Protein AF-A0A7W0VJJ0-F1 (afdb_monomer)

Structure (mmCIF, N/CA/C/O backbone):
data_AF-A0A7W0VJJ0-F1
#
_entry.id   AF-A0A7W0VJJ0-F1
#
loop_
_atom_site.group_PDB
_atom_site.id
_atom_site.type_symbol
_atom_site.label_atom_id
_atom_site.label_alt_id
_atom_site.label_comp_id
_atom_site.label_asym_id
_atom_site.label_entity_id
_atom_site.label_seq_id
_atom_site.pdbx_PDB_ins_code
_atom_site.Cartn_x
_atom_site.Cartn_y
_atom_site.Cartn_z
_atom_site.occupancy
_atom_site.B_iso_or_equiv
_atom_site.auth_seq_id
_atom_site.auth_comp_id
_atom_site.auth_asym_id
_atom_site.auth_atom_id
_atom_site.pdbx_PDB_model_num
ATOM 1 N N . MET A 1 1 ? -12.596 26.359 8.412 1.00 38.53 1 MET A N 1
ATOM 2 C CA . MET A 1 1 ? -12.268 25.811 7.077 1.00 38.53 1 MET A CA 1
ATOM 3 C C . MET A 1 1 ? -12.938 24.450 6.959 1.00 38.53 1 MET A C 1
ATOM 5 O O . MET A 1 1 ? -12.754 23.664 7.881 1.00 38.53 1 MET A O 1
ATOM 9 N N . PRO A 1 2 ? -13.778 24.188 5.945 1.00 45.12 2 PRO A N 1
ATOM 10 C CA . PRO A 1 2 ? -14.532 22.938 5.871 1.00 45.12 2 PRO A CA 1
ATOM 11 C C . PRO A 1 2 ? -13.612 21.746 5.566 1.00 45.12 2 PRO A C 1
ATOM 13 O O . PRO A 1 2 ? -12.739 21.832 4.704 1.00 45.12 2 PRO A O 1
ATOM 16 N N . SER A 1 3 ? -13.823 20.643 6.285 1.00 46.53 3 SER A N 1
ATOM 17 C CA . SER A 1 3 ? -13.141 19.359 6.092 1.00 46.53 3 SER A CA 1
ATOM 18 C C . SER A 1 3 ? -13.434 18.776 4.698 1.00 46.53 3 SER A C 1
ATOM 20 O O . SER A 1 3 ? -14.567 18.900 4.220 1.00 46.53 3 SER A O 1
ATOM 22 N N . PRO A 1 4 ? -12.466 18.126 4.023 1.00 48.66 4 PRO A N 1
ATOM 23 C CA . PRO A 1 4 ? -12.711 17.546 2.710 1.00 48.66 4 PRO A CA 1
ATOM 24 C C . PRO A 1 4 ? -13.680 16.357 2.785 1.00 48.66 4 PRO A C 1
ATOM 26 O O . PRO A 1 4 ? -13.659 15.561 3.720 1.00 48.66 4 PRO A O 1
ATOM 29 N N . LYS A 1 5 ? -14.534 16.238 1.764 1.00 44.81 5 LYS A N 1
ATOM 30 C CA . LYS A 1 5 ? -15.509 15.155 1.594 1.00 44.81 5 LYS A CA 1
ATOM 31 C C . LYS A 1 5 ? -14.776 13.847 1.257 1.00 44.81 5 LYS A C 1
ATOM 33 O O . LYS A 1 5 ? -14.233 13.714 0.163 1.00 44.81 5 LYS A O 1
ATOM 38 N N . ASN A 1 6 ? -14.812 12.878 2.173 1.00 49.41 6 ASN A N 1
ATOM 39 C CA . ASN A 1 6 ? -14.158 11.555 2.119 1.00 49.41 6 ASN A CA 1
ATOM 40 C C . ASN A 1 6 ? -14.644 10.591 1.000 1.00 49.41 6 ASN A C 1
ATOM 42 O O . ASN A 1 6 ? -14.529 9.379 1.137 1.00 49.41 6 ASN A O 1
ATOM 46 N N . GLY A 1 7 ? -15.195 11.085 -0.113 1.00 46.78 7 GLY A N 1
ATOM 47 C CA . GLY A 1 7 ? -15.917 10.262 -1.098 1.00 46.78 7 GLY A CA 1
ATOM 48 C C . GLY A 1 7 ? -15.244 10.049 -2.458 1.00 46.78 7 GLY A C 1
ATOM 49 O O . GLY A 1 7 ? -15.810 9.356 -3.293 1.00 46.78 7 GLY A O 1
ATOM 50 N N . GLN A 1 8 ? -14.073 10.637 -2.728 1.00 50.28 8 GLN A N 1
ATOM 51 C CA . GLN A 1 8 ? -13.425 10.561 -4.054 1.00 50.28 8 GLN A CA 1
ATOM 52 C C . GLN A 1 8 ? -12.058 9.863 -4.025 1.00 50.28 8 GLN A C 1
ATOM 54 O O . GLN A 1 8 ? -11.155 10.194 -4.795 1.00 50.28 8 GLN A O 1
ATOM 59 N N . VAL A 1 9 ? -11.872 8.883 -3.135 1.00 54.03 9 VAL A N 1
ATOM 60 C CA . VAL A 1 9 ? -10.632 8.096 -3.120 1.00 54.03 9 VAL A CA 1
ATOM 61 C C . VAL A 1 9 ? -10.710 7.041 -4.218 1.00 54.03 9 VAL A C 1
ATOM 63 O O . VAL A 1 9 ? -11.197 5.933 -4.022 1.00 54.03 9 VAL A O 1
ATOM 66 N N . ARG A 1 10 ? -10.217 7.393 -5.407 1.00 64.69 10 ARG A N 1
ATOM 67 C CA . ARG A 1 10 ? -10.042 6.447 -6.515 1.00 64.69 10 ARG A CA 1
ATOM 68 C C . ARG A 1 10 ? -9.191 5.263 -6.043 1.00 64.69 10 ARG A C 1
ATOM 70 O O . ARG A 1 10 ? -8.104 5.487 -5.511 1.00 64.69 10 ARG A O 1
ATOM 77 N N . ALA A 1 11 ? -9.665 4.031 -6.234 1.00 66.44 11 ALA A N 1
ATOM 78 C CA . ALA A 1 11 ? -8.996 2.826 -5.728 1.00 66.44 11 ALA A CA 1
ATOM 79 C C . ALA A 1 11 ? -7.577 2.655 -6.301 1.00 66.44 11 ALA A C 1
ATOM 81 O O . ALA A 1 11 ? -6.636 2.364 -5.566 1.00 66.44 11 ALA A O 1
ATOM 82 N N . VAL A 1 12 ? -7.411 2.927 -7.599 1.00 77.06 12 VAL A N 1
ATOM 83 C CA . VAL A 1 12 ? -6.126 2.837 -8.303 1.00 77.06 12 VAL A CA 1
ATOM 84 C C . VAL A 1 12 ? -5.548 4.245 -8.518 1.00 77.06 12 VAL A C 1
ATOM 86 O O . VAL A 1 12 ? -6.230 5.087 -9.112 1.00 77.06 12 VAL A O 1
ATOM 89 N N . PRO A 1 13 ? -4.325 4.535 -8.036 1.00 81.19 13 PRO A N 1
ATOM 90 C CA . PRO A 1 13 ? -3.616 5.775 -8.347 1.00 81.19 13 PRO A CA 1
ATOM 91 C C . PRO A 1 13 ? -3.317 5.887 -9.844 1.00 81.19 13 PRO A C 1
ATOM 93 O O . PRO A 1 13 ? -2.952 4.905 -10.483 1.00 81.19 13 PRO A O 1
ATOM 96 N N . ASP A 1 14 ? -3.422 7.097 -10.386 1.00 84.31 14 ASP A N 1
ATOM 97 C CA . ASP A 1 14 ? -2.949 7.418 -11.735 1.00 84.31 14 ASP A CA 1
ATOM 98 C C . ASP A 1 14 ? -1.545 8.041 -11.724 1.00 84.31 14 ASP A C 1
ATOM 100 O O . ASP A 1 14 ? -0.999 8.402 -10.677 1.00 84.31 14 ASP A O 1
ATOM 104 N N . ASP A 1 15 ? -0.967 8.215 -12.913 1.00 86.31 15 ASP A N 1
ATOM 105 C CA . ASP A 1 15 ? 0.367 8.789 -13.109 1.00 86.31 15 ASP A CA 1
ATOM 106 C C . ASP A 1 15 ? 0.541 10.160 -12.444 1.00 86.31 15 ASP A C 1
ATOM 108 O O . ASP A 1 15 ? 1.610 10.469 -11.909 1.00 86.31 15 ASP A O 1
ATOM 112 N N . ARG A 1 16 ? -0.501 11.002 -12.463 1.00 84.44 16 ARG A N 1
ATOM 113 C CA . ARG A 1 16 ? -0.465 12.333 -11.844 1.00 84.44 16 ARG A CA 1
ATOM 114 C C . ARG A 1 16 ? -0.359 12.211 -10.329 1.00 84.44 16 ARG A C 1
ATOM 116 O O . ARG A 1 16 ? 0.427 12.932 -9.719 1.00 84.44 16 ARG A O 1
ATOM 123 N N . THR A 1 17 ? -1.107 11.284 -9.745 1.00 86.56 17 THR A N 1
ATOM 124 C CA . THR A 1 17 ? -1.088 10.992 -8.312 1.00 86.56 17 THR A CA 1
ATOM 125 C C . THR A 1 17 ? 0.275 10.461 -7.875 1.00 86.56 17 THR A C 1
ATOM 127 O O . THR A 1 17 ? 0.836 10.946 -6.895 1.00 86.56 17 THR A O 1
ATOM 130 N N . ILE A 1 18 ? 0.857 9.535 -8.642 1.00 88.56 18 ILE A N 1
ATOM 131 C CA . ILE A 1 18 ? 2.190 8.983 -8.361 1.00 88.56 18 ILE A CA 1
ATOM 132 C C . ILE A 1 18 ? 3.250 10.091 -8.411 1.00 88.56 18 ILE A C 1
ATOM 134 O O . ILE A 1 18 ? 4.070 10.214 -7.501 1.00 88.56 18 ILE A O 1
ATOM 138 N N . ARG A 1 19 ? 3.217 10.953 -9.436 1.00 88.81 19 ARG A N 1
ATOM 139 C CA . ARG A 1 19 ? 4.128 12.107 -9.521 1.00 88.81 19 ARG A CA 1
ATOM 140 C C . ARG A 1 19 ? 3.950 13.053 -8.341 1.00 88.81 19 ARG A C 1
ATOM 142 O O . ARG A 1 19 ? 4.943 13.474 -7.758 1.00 88.81 19 ARG A O 1
ATOM 149 N N . TYR A 1 20 ? 2.706 13.356 -7.977 1.00 90.19 20 TYR A N 1
ATOM 150 C CA . TYR A 1 20 ? 2.402 14.219 -6.843 1.00 90.19 20 TYR A CA 1
ATOM 151 C C . TYR A 1 20 ? 2.970 13.658 -5.533 1.00 90.19 20 TYR A C 1
ATOM 153 O O . TYR A 1 20 ? 3.659 14.386 -4.824 1.00 90.19 20 TYR A O 1
ATOM 161 N N . TYR A 1 21 ? 2.803 12.362 -5.254 1.00 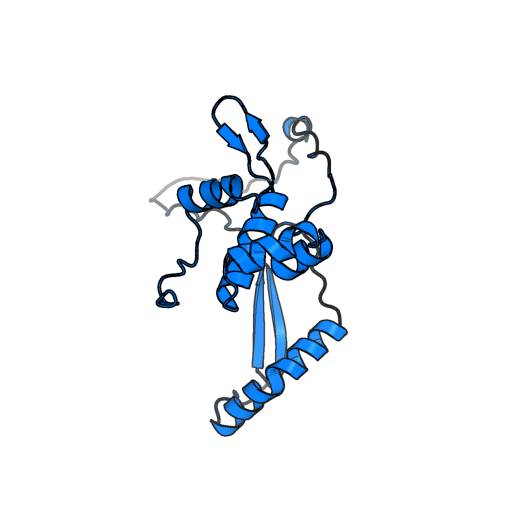92.69 21 TYR A N 1
ATOM 162 C CA . TYR A 1 21 ? 3.411 11.726 -4.079 1.00 92.69 21 TYR A CA 1
ATOM 163 C C . TYR A 1 21 ? 4.940 11.837 -4.066 1.00 92.69 21 TYR A C 1
ATOM 165 O O . TYR A 1 21 ? 5.522 12.109 -3.018 1.00 92.69 21 TYR A O 1
ATOM 173 N N . GLY A 1 22 ? 5.585 11.721 -5.231 1.00 90.94 22 GLY A N 1
ATOM 174 C CA . GLY A 1 22 ? 7.013 12.009 -5.370 1.00 90.94 22 GLY A CA 1
ATOM 175 C C . GLY A 1 22 ? 7.369 13.461 -5.033 1.00 90.94 22 GLY A C 1
ATOM 176 O O . GLY A 1 22 ? 8.360 13.701 -4.351 1.00 90.94 22 GLY A O 1
ATOM 177 N N . THR A 1 23 ? 6.553 14.436 -5.452 1.00 89.62 23 THR A N 1
ATOM 178 C CA . THR A 1 23 ? 6.809 15.862 -5.158 1.00 89.62 23 THR A CA 1
ATOM 179 C C . THR A 1 23 ? 6.675 16.219 -3.680 1.00 89.62 23 THR A C 1
ATOM 181 O O . THR A 1 23 ? 7.413 17.075 -3.206 1.00 89.62 23 THR A O 1
ATOM 184 N N . ILE A 1 24 ? 5.776 15.557 -2.945 1.00 89.25 24 ILE A N 1
ATOM 185 C CA . ILE A 1 24 ? 5.561 15.800 -1.507 1.00 89.25 24 ILE A CA 1
ATOM 186 C C . ILE A 1 24 ? 6.427 14.902 -0.607 1.00 89.25 24 ILE A C 1
ATOM 188 O O . ILE A 1 24 ? 6.266 14.911 0.609 1.00 89.25 24 ILE A O 1
ATOM 192 N N . GLY A 1 25 ? 7.346 14.124 -1.190 1.00 88.88 25 GLY A N 1
ATOM 193 C CA . GLY A 1 25 ? 8.295 13.288 -0.447 1.00 88.88 25 GLY A CA 1
ATOM 194 C C . GLY A 1 25 ? 7.714 11.988 0.119 1.00 88.88 25 GLY A C 1
ATOM 195 O O . GLY A 1 25 ? 8.352 11.352 0.951 1.00 88.88 25 GLY A O 1
ATOM 196 N N . LEU A 1 26 ? 6.529 11.570 -0.336 1.00 89.44 26 LEU A N 1
ATOM 197 C CA . LEU A 1 26 ? 5.908 10.298 0.054 1.00 89.44 26 LEU A CA 1
ATOM 198 C C . LEU A 1 26 ? 6.359 9.111 -0.807 1.00 89.44 26 LEU A C 1
ATOM 200 O O . LEU A 1 26 ? 6.045 7.966 -0.494 1.00 89.44 26 LEU A O 1
ATOM 204 N N . LEU A 1 27 ? 7.090 9.361 -1.892 1.00 90.88 27 LEU A N 1
ATOM 205 C CA . LEU A 1 27 ? 7.732 8.313 -2.678 1.00 90.88 27 LEU A CA 1
ATOM 206 C C . LEU A 1 27 ? 9.223 8.563 -2.776 1.00 90.88 27 LEU A C 1
ATOM 208 O O . LEU A 1 27 ? 9.676 9.698 -2.935 1.00 90.88 27 LEU A O 1
ATOM 212 N N . GLU A 1 28 ? 9.976 7.470 -2.745 1.00 86.75 28 GLU A N 1
ATOM 213 C CA . GLU A 1 28 ? 11.382 7.515 -3.106 1.00 86.75 28 GLU A CA 1
ATOM 214 C C . GLU A 1 28 ? 11.565 7.968 -4.555 1.00 86.75 28 GLU A C 1
ATOM 216 O O . GLU A 1 28 ? 10.694 7.818 -5.421 1.00 86.75 28 GLU A O 1
ATOM 221 N N . ARG A 1 29 ? 12.727 8.567 -4.816 1.00 85.62 29 ARG A N 1
ATOM 222 C CA . ARG A 1 29 ? 13.046 9.093 -6.135 1.00 85.62 29 ARG A CA 1
ATOM 223 C C . ARG A 1 29 ? 13.262 7.925 -7.108 1.00 85.62 29 ARG A C 1
ATOM 225 O O . ARG A 1 29 ? 14.165 7.117 -6.881 1.00 85.62 29 ARG A O 1
ATOM 232 N N . PRO A 1 30 ? 12.500 7.854 -8.215 1.00 87.12 30 PRO A N 1
ATOM 233 C CA . PRO A 1 30 ? 12.607 6.749 -9.154 1.00 87.12 30 PRO A CA 1
ATOM 234 C C . PRO A 1 30 ? 13.937 6.774 -9.904 1.00 87.12 30 PRO A C 1
ATOM 236 O O . PRO A 1 30 ? 14.578 7.818 -10.074 1.00 87.12 30 PRO A O 1
ATOM 239 N N . VAL A 1 31 ? 14.329 5.610 -10.419 1.00 85.50 31 VAL A N 1
ATOM 240 C CA . VAL A 1 31 ? 15.526 5.490 -11.252 1.00 85.50 31 VAL A CA 1
ATOM 241 C C . VAL A 1 31 ? 15.204 6.019 -12.643 1.00 85.50 31 VAL A C 1
ATOM 243 O O . VAL A 1 31 ? 14.309 5.515 -13.316 1.00 85.50 31 VAL A O 1
ATOM 246 N N . LEU A 1 32 ? 15.951 7.018 -13.104 1.00 85.50 32 LEU A N 1
ATOM 247 C CA . LEU A 1 32 ? 15.777 7.557 -14.450 1.00 85.50 32 LEU A CA 1
ATOM 248 C C . LEU A 1 32 ? 16.571 6.734 -15.475 1.00 85.50 32 LEU A C 1
ATOM 250 O O . LEU A 1 32 ? 17.756 6.436 -15.298 1.00 85.50 32 LEU A O 1
ATOM 254 N N . ARG A 1 33 ? 15.913 6.389 -16.582 1.00 83.50 33 ARG A N 1
ATOM 255 C CA . ARG A 1 33 ? 16.518 5.834 -17.797 1.00 83.50 33 ARG A CA 1
ATOM 256 C C . ARG A 1 33 ? 16.152 6.739 -18.967 1.00 83.50 33 ARG A C 1
ATOM 258 O O . ARG A 1 33 ? 15.071 6.635 -19.542 1.00 83.50 33 ARG A O 1
ATOM 265 N N . GLY A 1 34 ? 17.049 7.674 -19.276 1.00 90.69 34 GLY A N 1
ATOM 266 C CA . GLY A 1 34 ? 16.775 8.742 -20.234 1.00 90.69 34 GLY A CA 1
ATOM 267 C C . GLY A 1 34 ? 15.607 9.607 -19.758 1.00 90.69 34 GLY A C 1
ATOM 268 O O . GLY A 1 34 ? 15.680 10.216 -18.695 1.00 90.69 34 GLY A O 1
ATOM 269 N N . ARG A 1 35 ? 14.518 9.627 -20.535 1.00 85.31 35 ARG A N 1
ATOM 270 C CA . ARG A 1 35 ? 13.287 10.385 -20.231 1.00 85.31 35 ARG A CA 1
ATOM 271 C C . ARG A 1 35 ? 12.241 9.573 -19.457 1.00 85.31 35 ARG A C 1
ATOM 273 O O . ARG A 1 35 ? 11.179 10.105 -19.145 1.00 85.31 35 ARG A O 1
ATOM 280 N N . THR A 1 36 ? 12.529 8.308 -19.152 1.00 78.69 36 THR A N 1
ATOM 281 C CA . THR A 1 36 ? 11.585 7.385 -18.515 1.00 78.69 36 THR A CA 1
ATOM 282 C C . THR A 1 36 ? 11.964 7.148 -17.058 1.00 78.69 36 THR A C 1
ATOM 284 O O . THR A 1 36 ? 13.106 6.801 -16.753 1.00 78.69 36 THR A O 1
ATOM 287 N N . ALA A 1 37 ? 10.999 7.314 -16.153 1.00 83.56 37 ALA A N 1
ATOM 288 C CA . ALA A 1 37 ? 11.140 6.964 -14.744 1.00 83.56 37 ALA A CA 1
ATOM 289 C C . ALA A 1 37 ? 10.782 5.488 -14.526 1.00 83.56 37 ALA A C 1
ATOM 291 O O . ALA A 1 37 ? 9.711 5.043 -14.932 1.00 83.56 37 ALA A O 1
ATOM 292 N N . LEU A 1 38 ? 11.680 4.734 -13.891 1.00 84.94 38 LEU A N 1
ATOM 293 C CA . LEU A 1 38 ? 11.473 3.334 -13.542 1.00 84.94 38 LEU A CA 1
ATOM 294 C C . LEU A 1 38 ? 11.134 3.201 -12.059 1.00 84.94 38 LEU A C 1
ATOM 296 O O . LEU A 1 38 ? 11.922 3.577 -11.185 1.00 84.94 38 LEU A O 1
ATOM 300 N N . TYR A 1 39 ? 9.973 2.608 -11.804 1.00 86.00 39 TYR A N 1
ATOM 301 C CA . TYR A 1 39 ? 9.451 2.331 -10.475 1.00 86.00 39 TYR A CA 1
ATOM 302 C C . TYR A 1 39 ? 9.589 0.832 -10.182 1.00 86.00 39 TYR A C 1
ATOM 304 O O . TYR A 1 39 ? 9.038 -0.002 -10.893 1.00 86.00 39 TYR A O 1
ATOM 312 N N . GLY A 1 40 ? 10.382 0.491 -9.166 1.00 85.56 40 GLY A N 1
ATOM 313 C CA . GLY A 1 40 ? 10.533 -0.883 -8.664 1.00 85.56 40 GLY A CA 1
ATOM 314 C C . GLY A 1 40 ? 9.515 -1.275 -7.584 1.00 85.56 40 GLY A C 1
ATOM 315 O O . GLY A 1 40 ? 8.684 -0.462 -7.179 1.00 85.56 40 GLY A O 1
ATOM 316 N N . SER A 1 41 ? 9.649 -2.496 -7.055 1.00 86.19 41 SER A N 1
ATOM 317 C CA . SER A 1 41 ? 8.787 -3.072 -6.003 1.00 86.19 41 SER A CA 1
ATOM 318 C C . SER A 1 41 ? 8.639 -2.180 -4.771 1.00 86.19 41 SER A C 1
ATOM 320 O O . SER A 1 41 ? 7.557 -2.064 -4.208 1.00 86.19 41 SER A O 1
ATOM 322 N N . ARG A 1 42 ? 9.705 -1.469 -4.398 1.00 87.81 42 ARG A N 1
ATOM 323 C CA . ARG A 1 42 ? 9.684 -0.512 -3.288 1.00 87.81 42 ARG A CA 1
ATOM 324 C C . ARG A 1 42 ? 8.720 0.653 -3.503 1.00 87.81 42 ARG A C 1
ATOM 326 O O . ARG A 1 42 ? 7.975 1.001 -2.593 1.00 87.81 42 ARG A O 1
ATOM 333 N N . HIS A 1 43 ? 8.676 1.206 -4.713 1.00 90.62 43 HIS A N 1
ATOM 334 C CA . HIS A 1 43 ? 7.727 2.271 -5.039 1.00 90.62 43 HIS A CA 1
ATOM 335 C C . HIS A 1 43 ? 6.294 1.739 -5.040 1.00 90.62 43 HIS A C 1
ATOM 337 O O . HIS A 1 43 ? 5.389 2.424 -4.575 1.00 90.62 43 HIS A O 1
ATOM 343 N N . LEU A 1 44 ? 6.089 0.505 -5.514 1.00 90.31 44 LEU A N 1
ATOM 344 C CA . LEU A 1 44 ? 4.786 -0.151 -5.444 1.00 90.31 44 LEU A CA 1
ATOM 345 C C . LEU A 1 44 ? 4.327 -0.309 -3.986 1.00 90.31 44 LEU A C 1
ATOM 347 O O . LEU A 1 44 ? 3.216 0.098 -3.659 1.00 90.31 44 LEU A O 1
ATOM 351 N N . ALA A 1 45 ? 5.193 -0.823 -3.108 1.00 89.81 45 ALA A N 1
ATOM 352 C CA . ALA A 1 45 ? 4.897 -0.982 -1.685 1.00 89.81 45 ALA A CA 1
ATOM 353 C C . ALA A 1 45 ? 4.504 0.350 -1.028 1.00 89.81 45 ALA A C 1
ATOM 355 O O . ALA A 1 45 ? 3.490 0.427 -0.338 1.00 89.81 45 ALA A O 1
ATOM 356 N N . GLN A 1 46 ? 5.255 1.419 -1.307 1.00 92.25 46 GLN A N 1
ATOM 357 C CA . GLN A 1 46 ? 4.949 2.762 -0.815 1.00 92.25 46 GLN A CA 1
ATOM 358 C C . GLN A 1 46 ? 3.582 3.254 -1.299 1.00 92.25 46 GLN A C 1
ATOM 360 O O . GLN A 1 46 ? 2.758 3.668 -0.489 1.00 92.25 46 GLN A O 1
ATOM 365 N N . VAL A 1 47 ? 3.301 3.164 -2.603 1.00 92.19 47 VAL A N 1
ATOM 366 C CA . VAL A 1 47 ? 2.017 3.599 -3.169 1.00 92.19 47 VAL A CA 1
ATOM 367 C C . VAL A 1 47 ? 0.849 2.829 -2.549 1.00 92.19 47 VAL A C 1
ATOM 369 O O . VAL A 1 47 ? -0.143 3.442 -2.155 1.00 92.19 47 VAL A O 1
ATOM 372 N N . VAL A 1 48 ? 0.959 1.505 -2.412 1.00 92.62 48 VAL A N 1
ATOM 373 C CA . VAL A 1 48 ? -0.092 0.688 -1.789 1.00 92.62 48 VAL A CA 1
ATOM 374 C C . VAL A 1 48 ? -0.276 1.075 -0.320 1.00 92.62 48 VAL A C 1
ATOM 376 O O . VAL A 1 48 ? -1.413 1.272 0.107 1.00 92.62 48 VAL A O 1
ATOM 379 N N . ALA A 1 49 ? 0.810 1.259 0.434 1.00 91.31 49 ALA A N 1
ATOM 380 C CA . ALA A 1 49 ? 0.745 1.680 1.832 1.00 91.31 49 ALA A CA 1
ATOM 381 C C . ALA A 1 49 ? 0.042 3.041 1.995 1.00 91.31 49 ALA A C 1
ATOM 383 O O . ALA A 1 49 ? -0.853 3.157 2.833 1.00 91.31 49 ALA A O 1
ATOM 384 N N . ILE A 1 50 ? 0.350 4.037 1.146 1.00 90.69 50 ILE A N 1
ATOM 385 C CA . ILE A 1 50 ? -0.353 5.336 1.137 1.00 90.69 50 ILE A CA 1
ATOM 386 C C . ILE A 1 50 ? -1.854 5.115 0.946 1.00 90.69 50 ILE A C 1
ATOM 388 O O . ILE A 1 50 ? -2.660 5.657 1.698 1.00 90.69 50 ILE A O 1
ATOM 392 N N . LYS A 1 51 ? -2.254 4.301 -0.038 1.00 90.38 51 LYS A N 1
ATOM 393 C CA . LYS A 1 51 ? -3.675 4.081 -0.346 1.00 90.38 51 LYS A CA 1
ATOM 394 C C . LYS A 1 51 ? -4.407 3.326 0.758 1.00 90.38 51 LYS A C 1
ATOM 396 O O . LYS A 1 51 ? -5.553 3.667 1.039 1.00 90.38 51 LYS A O 1
ATOM 401 N N . ARG A 1 52 ? -3.761 2.359 1.418 1.00 90.12 52 ARG A N 1
ATOM 402 C CA . ARG A 1 52 ? -4.355 1.674 2.575 1.00 90.12 52 ARG A CA 1
ATOM 403 C C . ARG A 1 52 ? -4.551 2.631 3.749 1.00 90.12 52 ARG A C 1
ATOM 405 O O . ARG A 1 52 ? -5.637 2.656 4.314 1.00 90.12 52 ARG A O 1
ATOM 412 N N . LEU A 1 53 ? -3.564 3.476 4.051 1.00 87.81 53 LEU A N 1
ATOM 413 C CA . LEU A 1 53 ? -3.680 4.502 5.097 1.00 87.81 53 LEU A CA 1
ATOM 414 C C . LEU A 1 53 ? -4.754 5.552 4.765 1.00 87.81 53 LEU A C 1
ATOM 416 O O . LEU A 1 53 ? -5.523 5.956 5.631 1.00 87.81 53 LEU A O 1
ATOM 420 N N . GLN A 1 54 ? -4.878 5.958 3.502 1.00 88.38 54 GLN A N 1
ATOM 421 C CA . GLN A 1 54 ? -5.991 6.812 3.074 1.00 88.38 54 GLN A CA 1
ATOM 422 C C . GLN A 1 54 ? -7.348 6.112 3.232 1.00 88.38 54 GLN A C 1
ATOM 424 O O . GLN A 1 54 ? -8.322 6.748 3.627 1.00 88.38 54 GLN A O 1
ATOM 429 N N . GLY A 1 55 ? -7.409 4.803 2.966 1.00 86.94 55 GLY A N 1
ATOM 430 C CA . GLY A 1 55 ? -8.596 3.974 3.184 1.00 86.94 55 GLY A CA 1
ATOM 431 C C . GLY A 1 55 ? -9.009 3.866 4.655 1.00 86.94 55 GLY A C 1
ATOM 432 O O . GLY A 1 55 ? -10.196 3.741 4.938 1.00 86.94 55 GLY A O 1
ATOM 433 N N . THR A 1 56 ? -8.066 3.993 5.595 1.00 86.94 56 THR A N 1
ATOM 434 C CA . THR A 1 56 ? -8.358 4.079 7.038 1.00 86.94 56 THR A CA 1
ATOM 435 C C . THR A 1 56 ? -8.685 5.501 7.510 1.00 86.94 56 THR A C 1
ATOM 437 O O . THR A 1 56 ? -8.879 5.727 8.702 1.00 86.94 56 THR A O 1
ATOM 440 N N . GLY A 1 57 ? -8.777 6.467 6.589 1.00 88.62 57 GLY A N 1
ATOM 441 C CA . GLY A 1 57 ? -9.149 7.851 6.879 1.00 88.62 57 GLY A CA 1
ATOM 442 C C . GLY A 1 57 ? -7.977 8.779 7.199 1.00 88.62 57 GLY A C 1
ATOM 443 O O . GLY A 1 57 ? -8.218 9.921 7.585 1.00 88.62 57 GLY A O 1
ATOM 444 N N . LYS A 1 58 ? -6.720 8.340 7.030 1.00 89.06 58 LYS A N 1
ATOM 445 C CA . LYS A 1 58 ? -5.557 9.218 7.213 1.00 89.06 58 LYS A CA 1
ATOM 446 C C . LYS A 1 58 ? -5.411 10.211 6.067 1.00 89.06 58 LYS A C 1
ATOM 448 O O . LYS A 1 58 ? -5.412 9.854 4.887 1.00 89.06 58 LYS A O 1
ATOM 453 N N . SER A 1 59 ? -5.241 11.478 6.428 1.00 90.75 59 SER A N 1
ATOM 454 C CA . SER A 1 59 ? -4.918 12.548 5.489 1.00 90.75 59 SER A CA 1
ATOM 455 C C . SER A 1 59 ? -3.475 12.430 4.990 1.00 90.75 59 SER A C 1
ATOM 457 O O . SER A 1 59 ? -2.609 11.863 5.654 1.00 90.75 59 SER A O 1
ATOM 459 N N . LEU A 1 60 ? -3.180 13.017 3.826 1.00 90.44 60 LEU A N 1
ATOM 460 C CA . LEU A 1 60 ? -1.811 13.030 3.294 1.00 90.44 60 LEU A CA 1
ATOM 461 C C . LEU A 1 60 ? -0.816 13.723 4.234 1.00 90.44 60 LEU A C 1
ATOM 463 O O . LEU A 1 60 ? 0.331 13.301 4.299 1.00 90.44 60 LEU A O 1
ATOM 467 N N . ALA A 1 61 ? -1.256 14.734 4.987 1.00 91.56 61 ALA A N 1
ATOM 468 C CA . ALA A 1 61 ? -0.418 15.420 5.967 1.00 91.56 61 ALA A CA 1
ATOM 469 C C . ALA A 1 61 ? -0.057 14.510 7.153 1.00 91.56 61 ALA A C 1
ATOM 471 O O . ALA A 1 61 ? 1.103 14.463 7.557 1.00 91.56 61 ALA A O 1
ATOM 472 N N . GLU A 1 62 ? -1.022 13.744 7.675 1.00 90.06 62 GLU A N 1
ATOM 473 C CA . GLU A 1 62 ? -0.757 12.749 8.723 1.00 90.06 62 GLU A CA 1
ATOM 474 C C . GLU A 1 62 ? 0.178 11.648 8.222 1.00 90.06 62 GLU A C 1
ATOM 476 O O . GLU A 1 62 ? 1.121 11.282 8.920 1.00 90.06 62 GLU A O 1
ATOM 481 N N . ILE A 1 63 ? -0.056 11.155 7.001 1.00 91.81 63 ILE A N 1
ATOM 482 C CA . ILE A 1 63 ? 0.795 10.144 6.365 1.00 91.81 63 ILE A CA 1
ATOM 483 C C . ILE A 1 63 ? 2.223 10.681 6.211 1.00 91.81 63 ILE A C 1
ATOM 485 O O . ILE A 1 63 ? 3.174 9.987 6.554 1.00 91.81 63 ILE A O 1
ATOM 489 N N . GLN A 1 64 ? 2.389 11.930 5.771 1.00 91.62 64 GLN A N 1
ATOM 490 C CA . GLN A 1 64 ? 3.696 12.569 5.607 1.00 91.62 64 GLN A CA 1
ATOM 491 C C . GLN A 1 64 ? 4.436 12.765 6.934 1.00 91.62 64 GLN A C 1
ATOM 493 O O . GLN A 1 64 ? 5.655 12.622 6.968 1.00 91.62 64 GLN A O 1
ATOM 498 N N . ALA A 1 65 ? 3.722 13.033 8.029 1.00 90.62 65 ALA A N 1
ATOM 499 C CA . ALA A 1 65 ? 4.329 13.162 9.351 1.00 90.62 65 ALA A CA 1
ATOM 500 C C . ALA A 1 65 ? 4.888 11.828 9.883 1.00 90.62 65 ALA A C 1
ATOM 502 O O . ALA A 1 65 ? 5.936 11.819 10.527 1.00 90.62 65 ALA A O 1
ATOM 503 N N . MET A 1 66 ? 4.224 10.701 9.597 1.00 89.50 66 MET A N 1
ATOM 504 C CA . MET A 1 66 ? 4.687 9.366 10.015 1.00 89.50 66 MET A CA 1
ATOM 505 C C . MET A 1 66 ? 5.661 8.705 9.032 1.00 89.50 66 MET A C 1
ATOM 507 O O . MET A 1 66 ? 6.395 7.798 9.418 1.00 89.50 66 MET A O 1
ATOM 511 N N . TRP A 1 67 ? 5.689 9.155 7.774 1.00 89.38 67 TRP A N 1
ATOM 512 C CA . TRP A 1 67 ? 6.463 8.536 6.692 1.00 89.38 67 TRP A CA 1
ATOM 513 C C . TRP A 1 67 ? 7.955 8.320 6.996 1.00 89.38 67 TRP A C 1
ATOM 515 O O . TRP A 1 67 ? 8.456 7.237 6.700 1.00 89.38 67 TRP A O 1
ATOM 525 N N . PRO A 1 68 ? 8.681 9.274 7.619 1.00 85.75 68 PRO A N 1
ATOM 526 C CA . PRO A 1 68 ? 10.108 9.103 7.906 1.00 85.75 68 PRO A CA 1
ATOM 527 C C . PRO A 1 68 ? 10.421 7.966 8.888 1.00 85.75 68 PRO A C 1
ATOM 529 O O . PRO A 1 68 ? 11.561 7.523 8.965 1.00 85.75 68 PRO A O 1
ATOM 532 N N . GLN A 1 69 ? 9.427 7.522 9.660 1.00 80.06 69 GLN A N 1
ATOM 533 C CA . GLN A 1 69 ? 9.569 6.495 10.695 1.00 80.06 69 GLN A CA 1
ATOM 534 C C . GLN A 1 69 ? 9.170 5.102 10.185 1.00 80.06 69 GLN A C 1
AT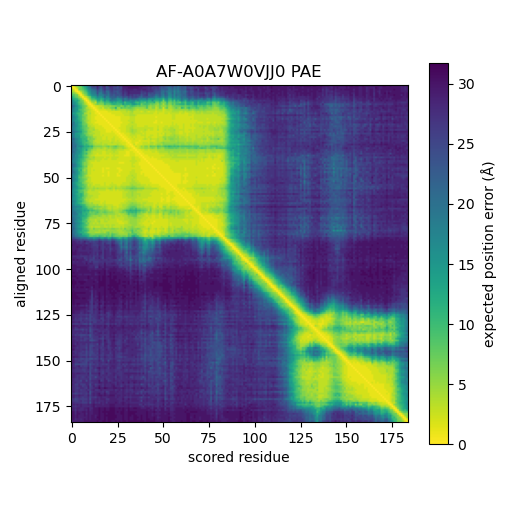OM 536 O O . GLN A 1 69 ? 9.277 4.119 10.917 1.00 80.06 69 GLN A O 1
ATOM 541 N N . LEU A 1 70 ? 8.687 5.005 8.943 1.00 81.69 70 LEU A N 1
ATOM 542 C CA . LEU A 1 70 ? 8.181 3.764 8.373 1.00 81.69 70 LEU A CA 1
ATOM 543 C C . LEU A 1 70 ? 9.346 2.877 7.911 1.00 81.69 70 LEU A C 1
ATOM 545 O O . LEU A 1 70 ? 10.073 3.221 6.979 1.00 81.69 70 LEU A O 1
ATOM 549 N N . SER A 1 71 ? 9.516 1.724 8.561 1.00 85.38 71 SER A N 1
ATOM 550 C CA . SER A 1 71 ? 10.501 0.723 8.152 1.00 85.38 71 SER A CA 1
ATOM 551 C C . SER A 1 71 ? 10.014 -0.094 6.952 1.00 85.38 71 SER A C 1
ATOM 553 O O . SER A 1 71 ? 8.820 -0.156 6.644 1.00 85.38 71 SER A O 1
ATOM 555 N N . ASP A 1 72 ? 10.947 -0.780 6.296 1.00 83.00 72 ASP A N 1
ATOM 556 C CA . ASP A 1 72 ? 10.655 -1.708 5.199 1.00 83.00 72 ASP A CA 1
ATOM 557 C C . ASP A 1 72 ? 9.693 -2.819 5.625 1.00 83.00 72 ASP A C 1
ATOM 559 O O . ASP A 1 72 ? 8.814 -3.202 4.861 1.00 83.00 72 ASP A O 1
ATOM 563 N N . GLU A 1 73 ? 9.820 -3.303 6.859 1.00 83.31 73 GLU A N 1
ATOM 564 C CA . GLU A 1 73 ? 8.942 -4.318 7.448 1.00 83.31 73 GLU A CA 1
ATOM 565 C C . GLU A 1 73 ? 7.504 -3.814 7.569 1.00 83.31 73 GLU A C 1
ATOM 567 O O . GLU A 1 73 ? 6.558 -4.501 7.176 1.00 83.31 73 GLU A O 1
ATOM 572 N N . VAL A 1 74 ? 7.334 -2.577 8.044 1.00 85.31 74 VAL A N 1
ATOM 573 C CA . VAL A 1 74 ? 6.021 -1.934 8.145 1.00 85.31 74 VAL A CA 1
ATOM 574 C C . VAL A 1 74 ? 5.442 -1.685 6.754 1.00 85.31 74 VAL A C 1
ATOM 576 O O . VAL A 1 74 ? 4.260 -1.938 6.535 1.00 85.31 74 VAL A O 1
ATOM 579 N N . LEU A 1 75 ? 6.259 -1.258 5.786 1.00 84.62 75 LEU A N 1
ATOM 580 C CA . LEU A 1 75 ? 5.834 -1.107 4.393 1.00 84.62 75 LEU A CA 1
ATOM 581 C C . LEU A 1 75 ? 5.395 -2.439 3.778 1.00 84.62 75 LEU A C 1
ATOM 583 O O . LEU A 1 75 ? 4.368 -2.474 3.102 1.00 84.62 75 LEU A O 1
ATOM 587 N N . MET A 1 76 ? 6.120 -3.533 4.016 1.00 83.75 76 MET A N 1
ATOM 588 C CA . MET A 1 76 ? 5.744 -4.872 3.548 1.00 83.75 76 MET A CA 1
ATOM 589 C C . MET A 1 76 ? 4.429 -5.332 4.178 1.00 83.75 76 MET A C 1
ATOM 591 O O . MET A 1 76 ? 3.534 -5.762 3.458 1.00 83.75 76 MET A O 1
ATOM 595 N N . SER A 1 77 ? 4.262 -5.158 5.491 1.00 83.00 77 SER A N 1
ATOM 596 C CA . SER A 1 77 ? 3.020 -5.495 6.199 1.00 83.00 77 SER A CA 1
ATOM 597 C C . SER A 1 77 ? 1.825 -4.678 5.688 1.00 83.00 77 SER A C 1
ATOM 599 O O . SER A 1 77 ? 0.778 -5.220 5.325 1.00 83.00 77 SER A O 1
ATOM 601 N N . LEU A 1 78 ? 2.001 -3.359 5.555 1.00 85.25 78 LEU A N 1
ATOM 602 C CA . LEU A 1 78 ? 0.957 -2.459 5.072 1.00 85.25 78 LEU A CA 1
ATOM 603 C C . LEU A 1 78 ? 0.637 -2.654 3.593 1.00 85.25 78 LEU A C 1
ATOM 605 O O . LEU A 1 78 ? -0.491 -2.376 3.204 1.00 85.25 78 LEU A O 1
ATOM 609 N N . SER A 1 79 ? 1.575 -3.100 2.759 1.00 83.00 79 SER A N 1
ATOM 610 C CA . SER A 1 79 ? 1.350 -3.227 1.313 1.00 83.00 79 SER A CA 1
ATOM 611 C C . SER A 1 79 ? 1.048 -4.648 0.841 1.00 83.00 79 SER A C 1
ATOM 613 O O . SER A 1 79 ? 0.379 -4.811 -0.176 1.00 83.00 79 SER A O 1
ATOM 615 N N . GLY A 1 80 ? 1.509 -5.671 1.562 1.00 83.69 80 GLY A N 1
ATOM 616 C CA . GLY A 1 80 ? 1.557 -7.054 1.083 1.00 83.69 80 GLY A CA 1
ATOM 617 C C . GLY A 1 80 ? 2.563 -7.282 -0.053 1.00 83.69 80 GLY A C 1
ATOM 618 O O . GLY A 1 80 ? 2.552 -8.343 -0.662 1.00 83.69 80 GLY A O 1
ATOM 619 N N . VAL A 1 81 ? 3.410 -6.296 -0.375 1.00 82.25 81 VAL A N 1
ATOM 620 C CA . VAL A 1 81 ? 4.405 -6.389 -1.450 1.00 82.25 81 VAL A CA 1
ATOM 621 C C . VAL A 1 81 ? 5.721 -6.875 -0.862 1.00 82.25 81 VAL A C 1
ATOM 623 O O . VAL A 1 81 ? 6.286 -6.216 0.009 1.00 82.25 81 VAL A O 1
ATOM 626 N N . SER A 1 82 ? 6.244 -7.989 -1.374 1.00 83.00 82 SER A N 1
ATOM 627 C CA . SER A 1 82 ? 7.563 -8.482 -0.977 1.00 83.00 82 SER A CA 1
ATOM 628 C C . SER A 1 82 ? 8.666 -7.552 -1.489 1.00 83.00 82 SER A C 1
ATOM 630 O O . SER A 1 82 ? 8.862 -7.362 -2.695 1.00 83.00 82 SER A O 1
ATOM 632 N N . LEU A 1 83 ? 9.415 -6.957 -0.563 1.00 76.88 83 LEU A N 1
ATOM 633 C CA . LEU A 1 83 ? 10.634 -6.227 -0.879 1.00 76.88 83 LEU A CA 1
ATOM 634 C C . LEU A 1 83 ? 11.789 -7.227 -0.869 1.00 76.88 83 LEU A C 1
ATOM 636 O O . LEU A 1 83 ? 12.483 -7.371 0.131 1.00 76.88 83 LEU A O 1
ATOM 640 N N . ALA A 1 84 ? 11.996 -7.936 -1.983 1.00 63.03 84 ALA A N 1
ATOM 641 C CA . ALA A 1 84 ? 13.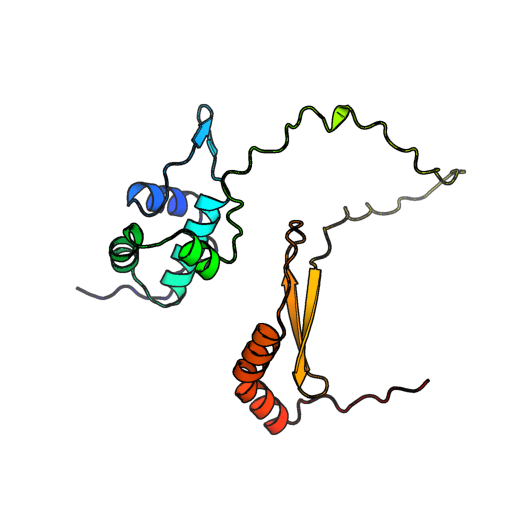173 -8.786 -2.146 1.00 63.03 84 ALA A CA 1
ATOM 642 C C . ALA A 1 84 ? 14.441 -7.953 -1.871 1.00 63.03 84 ALA A C 1
ATOM 644 O O . ALA A 1 84 ? 14.771 -7.030 -2.625 1.00 63.03 84 ALA A O 1
ATOM 645 N N . GLY A 1 85 ? 15.115 -8.234 -0.753 1.00 53.19 85 GLY A N 1
ATOM 646 C CA . GLY A 1 85 ? 16.224 -7.426 -0.256 1.00 53.19 85 GLY A CA 1
ATOM 647 C C . GLY A 1 85 ? 17.335 -7.342 -1.292 1.00 53.19 85 GLY A C 1
ATOM 648 O O . GLY A 1 85 ? 17.926 -8.369 -1.592 1.00 53.19 85 GLY A O 1
ATOM 649 N N . LYS A 1 86 ? 17.570 -6.146 -1.868 1.00 45.75 86 LYS A N 1
ATOM 650 C CA . LYS A 1 86 ? 18.618 -5.819 -2.868 1.00 45.75 86 LYS A CA 1
ATOM 651 C C . LYS A 1 86 ? 19.119 -7.039 -3.664 1.00 45.75 86 LYS A C 1
ATOM 653 O O . LYS A 1 86 ? 20.317 -7.280 -3.791 1.00 45.75 86 LYS A O 1
ATOM 658 N N . GLY A 1 87 ? 18.191 -7.807 -4.226 1.00 39.38 87 GLY A N 1
ATOM 659 C CA . GLY A 1 87 ? 18.517 -8.948 -5.058 1.00 39.38 87 GLY A CA 1
ATOM 660 C C . GLY A 1 87 ? 18.957 -8.401 -6.399 1.00 39.38 87 GLY A C 1
ATOM 661 O O . GLY A 1 87 ? 18.133 -7.918 -7.173 1.00 39.38 87 GLY A O 1
ATOM 662 N N . ARG A 1 88 ? 20.266 -8.422 -6.660 1.00 39.00 88 ARG A N 1
ATOM 663 C CA . ARG A 1 88 ? 20.836 -8.331 -8.007 1.00 39.00 88 ARG A CA 1
ATOM 664 C C . ARG A 1 88 ? 19.925 -9.140 -8.934 1.00 39.00 88 ARG A C 1
ATOM 666 O O . ARG A 1 88 ? 19.836 -10.352 -8.767 1.00 39.00 88 ARG A O 1
ATOM 673 N N . ALA A 1 89 ? 19.239 -8.472 -9.865 1.00 44.84 89 ALA A N 1
ATOM 674 C CA . ALA A 1 89 ? 18.454 -9.157 -10.885 1.00 44.84 89 ALA A CA 1
ATOM 675 C C . ALA A 1 89 ? 19.306 -10.310 -11.448 1.00 44.84 89 ALA A C 1
ATOM 677 O O . ALA A 1 89 ? 20.462 -10.040 -11.812 1.00 44.84 89 ALA A O 1
ATOM 678 N N . PRO A 1 90 ? 18.811 -11.565 -11.480 1.00 44.03 90 PRO A N 1
ATOM 679 C CA . PRO A 1 90 ? 19.576 -12.653 -12.063 1.00 44.03 90 PRO A CA 1
ATOM 680 C C . PRO A 1 90 ? 19.949 -12.223 -13.476 1.00 44.03 90 PRO A C 1
ATOM 682 O O . PRO A 1 90 ? 19.125 -11.686 -14.224 1.00 44.03 90 PRO A O 1
ATOM 685 N N . ALA A 1 91 ? 21.237 -12.334 -13.790 1.00 47.25 91 ALA A N 1
ATOM 686 C CA . ALA A 1 91 ? 21.783 -11.842 -15.034 1.00 47.25 91 ALA A CA 1
ATOM 687 C C . ALA A 1 91 ? 20.975 -12.440 -16.192 1.00 47.25 91 ALA A C 1
ATOM 689 O O . ALA A 1 91 ? 21.081 -13.622 -16.503 1.00 47.25 91 ALA A O 1
ATOM 690 N N . ARG A 1 92 ? 20.215 -11.587 -16.889 1.00 55.19 92 ARG A N 1
ATOM 691 C CA . ARG A 1 92 ? 19.456 -11.888 -18.119 1.00 55.19 92 ARG A CA 1
ATOM 692 C C . ARG A 1 92 ? 20.307 -12.535 -19.232 1.00 55.19 92 ARG A C 1
ATOM 694 O O . ARG A 1 92 ? 19.791 -12.882 -20.286 1.00 55.19 92 ARG A O 1
ATOM 701 N N . LYS A 1 93 ? 21.616 -12.675 -19.010 1.00 53.34 93 LYS A N 1
ATOM 702 C CA . LYS A 1 93 ? 22.606 -13.254 -19.915 1.00 53.34 93 LYS A CA 1
ATOM 703 C C . LYS A 1 93 ? 22.577 -14.786 -19.987 1.00 53.34 93 LYS A C 1
ATOM 705 O O . LYS A 1 93 ? 23.201 -15.318 -20.897 1.00 53.34 93 LYS A O 1
ATOM 710 N N . GLU A 1 94 ? 21.874 -15.486 -19.095 1.00 54.66 94 GLU A N 1
ATOM 711 C CA . GLU A 1 94 ? 21.902 -16.964 -19.073 1.00 54.66 94 GLU A CA 1
ATOM 712 C C . GLU A 1 94 ? 20.614 -17.639 -19.553 1.00 54.66 94 GLU A C 1
ATOM 714 O O . GLU A 1 94 ? 20.620 -18.836 -19.823 1.00 54.66 94 GLU A O 1
ATOM 719 N N . PHE A 1 95 ? 19.531 -16.881 -19.754 1.00 56.75 95 PHE A N 1
ATOM 720 C CA . PHE A 1 95 ? 18.282 -17.427 -20.298 1.00 56.75 95 PHE A CA 1
ATOM 721 C C . PHE A 1 95 ? 18.476 -18.022 -21.704 1.00 56.75 95 PHE A C 1
ATOM 723 O O . PHE A 1 95 ? 18.016 -19.124 -21.971 1.00 56.75 95 PHE A O 1
ATOM 730 N N . TRP A 1 96 ? 19.241 -17.344 -22.567 1.00 60.09 96 TRP A N 1
ATOM 731 C CA . TRP A 1 96 ? 19.524 -17.789 -23.940 1.00 60.09 96 TRP A CA 1
ATOM 732 C C . TRP A 1 96 ? 20.572 -18.909 -24.047 1.00 60.09 96 TRP A C 1
ATOM 734 O O . TRP A 1 96 ? 20.842 -19.372 -25.148 1.00 60.09 96 TRP A O 1
ATOM 744 N N . LYS A 1 97 ? 21.194 -19.315 -22.931 1.00 50.00 97 LYS A N 1
ATOM 745 C CA . LYS A 1 97 ? 22.208 -20.385 -22.892 1.00 50.00 97 LYS A CA 1
ATOM 746 C C . LYS A 1 97 ? 21.665 -21.716 -22.376 1.00 50.00 97 LYS A C 1
ATOM 748 O O . LYS A 1 97 ? 22.406 -22.693 -22.346 1.00 50.00 97 LYS A O 1
ATOM 753 N N . ARG A 1 98 ? 20.408 -21.759 -21.927 1.00 47.28 98 ARG A N 1
ATOM 754 C CA . ARG A 1 98 ? 19.767 -23.027 -21.587 1.00 47.28 98 ARG A CA 1
ATOM 755 C C . ARG A 1 98 ? 19.390 -23.734 -22.880 1.00 47.28 98 ARG A C 1
ATOM 757 O O . ARG A 1 98 ? 18.537 -23.247 -23.616 1.00 47.28 98 ARG A O 1
ATOM 764 N N . GLU A 1 99 ? 20.037 -24.869 -23.119 1.00 47.03 99 GLU A N 1
ATOM 765 C CA . GLU A 1 99 ? 19.633 -25.845 -24.125 1.00 47.03 99 GLU A CA 1
ATOM 766 C C . GLU A 1 99 ? 18.152 -26.195 -23.874 1.00 47.03 99 GLU A C 1
ATOM 768 O O . GLU A 1 99 ? 17.815 -26.628 -22.764 1.00 47.03 99 GLU A O 1
ATOM 773 N N . PRO A 1 100 ? 17.236 -25.961 -24.828 1.00 50.97 100 PRO A N 1
ATOM 774 C CA . PRO A 1 100 ? 15.859 -26.393 -24.671 1.00 50.97 100 PRO A CA 1
ATOM 775 C C . PRO A 1 100 ? 15.848 -27.922 -24.621 1.00 50.97 100 PRO A C 1
ATOM 777 O O . PRO A 1 100 ? 16.119 -28.586 -25.618 1.00 50.97 100 PRO A O 1
ATOM 780 N N . VAL A 1 101 ? 15.530 -28.493 -23.457 1.00 51.03 101 VAL A N 1
ATOM 781 C CA . VAL A 1 101 ? 15.162 -29.909 -23.364 1.00 51.03 101 VAL A CA 1
ATOM 782 C C . VAL A 1 101 ? 13.962 -30.123 -24.280 1.00 51.03 101 VAL A C 1
ATOM 784 O O . VAL A 1 101 ? 12.884 -29.574 -24.047 1.00 51.03 101 VAL A O 1
ATOM 787 N N . ALA A 1 102 ? 14.186 -30.855 -25.370 1.00 44.91 102 ALA A N 1
ATOM 788 C CA . ALA A 1 102 ? 13.168 -31.187 -26.347 1.00 44.91 102 ALA A CA 1
ATOM 789 C C . ALA A 1 102 ? 12.018 -31.913 -25.638 1.00 44.91 102 ALA A C 1
ATOM 791 O O . ALA A 1 102 ? 12.111 -33.096 -25.319 1.00 44.91 102 ALA A O 1
ATOM 792 N N . SER A 1 103 ? 10.928 -31.194 -25.368 1.00 47.84 103 SER A N 1
ATOM 793 C CA . SER A 1 103 ? 9.639 -31.835 -25.143 1.00 47.84 103 SER A CA 1
ATOM 794 C C . SER A 1 103 ? 9.260 -32.516 -26.446 1.00 47.84 103 SER A C 1
ATOM 796 O O . SER A 1 103 ? 9.055 -31.846 -27.459 1.00 47.84 103 SER A O 1
ATOM 798 N N . SER A 1 104 ? 9.216 -33.844 -26.423 1.00 43.31 104 SER A N 1
ATOM 799 C CA . SER A 1 104 ? 8.712 -34.668 -27.514 1.00 43.31 104 SER A CA 1
ATOM 800 C C . SER A 1 104 ? 7.352 -34.141 -27.971 1.00 43.31 104 SER A C 1
ATOM 802 O O . SER A 1 104 ? 6.381 -34.142 -27.214 1.00 43.31 104 SER A O 1
ATOM 804 N N . ALA A 1 105 ? 7.297 -33.652 -29.206 1.00 42.69 105 ALA A N 1
ATOM 805 C CA . ALA A 1 105 ? 6.069 -33.212 -29.846 1.00 42.69 105 ALA A CA 1
ATOM 806 C C . ALA A 1 105 ? 5.194 -34.428 -30.209 1.00 42.69 105 ALA A C 1
ATOM 808 O O . ALA A 1 105 ? 5.728 -35.412 -30.728 1.00 42.69 105 ALA A O 1
ATOM 809 N N . PRO A 1 106 ? 3.862 -34.384 -30.024 1.00 43.34 106 PRO A N 1
ATOM 810 C CA . PRO A 1 106 ? 2.973 -35.273 -30.754 1.00 43.34 106 PRO A CA 1
ATOM 811 C C . PRO A 1 106 ? 2.867 -34.804 -32.216 1.00 43.34 106 PRO A C 1
ATOM 813 O O . PRO A 1 106 ? 2.656 -33.624 -32.500 1.00 43.34 106 PRO A O 1
ATOM 816 N N . SER A 1 107 ? 3.055 -35.757 -33.128 1.00 37.28 107 SER A N 1
ATOM 817 C CA . SER A 1 107 ? 2.962 -35.619 -34.585 1.00 37.28 107 SER A CA 1
ATOM 818 C C . SER A 1 107 ? 1.594 -35.077 -35.028 1.00 37.28 107 SER A C 1
ATOM 820 O O . SER A 1 107 ? 0.562 -35.577 -34.581 1.00 37.28 107 SER A O 1
ATOM 822 N N . MET A 1 108 ? 1.583 -34.080 -35.919 1.00 42.41 108 MET A N 1
ATOM 823 C CA . MET A 1 108 ? 0.378 -33.610 -36.614 1.00 42.41 108 MET A CA 1
ATOM 824 C C . MET A 1 108 ? 0.217 -34.315 -37.967 1.00 42.41 108 MET A C 1
ATOM 826 O O . MET A 1 108 ? 1.174 -34.461 -38.724 1.00 42.41 108 MET A O 1
ATOM 830 N N . SER A 1 109 ? -1.022 -34.669 -38.308 1.00 38.62 109 SER A N 1
ATOM 831 C CA . SER A 1 109 ? -1.487 -34.902 -39.680 1.00 38.62 109 SER A CA 1
ATOM 832 C C . SER A 1 109 ? -2.852 -34.209 -39.852 1.00 38.62 109 SER A C 1
ATOM 834 O O . SER A 1 109 ? -3.828 -34.664 -39.270 1.00 38.62 109 SER A O 1
ATOM 836 N N . ASP A 1 110 ? -2.814 -33.049 -40.530 1.00 44.94 110 ASP A N 1
ATOM 837 C CA . ASP A 1 110 ? -3.757 -32.323 -41.431 1.00 44.94 110 ASP A CA 1
ATOM 838 C C . ASP A 1 110 ? -5.305 -32.538 -41.410 1.00 44.94 110 ASP A C 1
ATOM 840 O O . ASP A 1 110 ? -5.768 -33.631 -41.103 1.00 44.94 110 ASP A O 1
ATOM 844 N N . PRO A 1 111 ? -6.144 -31.607 -41.950 1.00 58.97 111 PRO A N 1
ATOM 845 C CA . PRO A 1 111 ? -6.298 -30.170 -41.649 1.00 58.97 111 PRO A CA 1
ATOM 846 C C . PRO A 1 111 ? -7.781 -29.696 -41.466 1.00 58.97 111 PRO A C 1
ATOM 848 O O . PRO A 1 111 ? -8.701 -30.177 -42.123 1.00 58.97 111 PRO A O 1
ATOM 851 N N . GLY A 1 112 ? -7.992 -28.637 -40.662 1.00 34.34 112 GLY A N 1
ATOM 852 C CA . GLY A 1 112 ? -9.185 -27.748 -40.655 1.00 34.34 112 GLY A CA 1
ATOM 853 C C . GLY A 1 112 ? -10.285 -28.028 -39.603 1.00 34.34 112 GLY A C 1
ATOM 854 O O . GLY A 1 112 ? -10.351 -29.139 -39.087 1.00 34.34 112 GLY A O 1
ATOM 855 N N . PRO A 1 113 ? -11.196 -27.073 -39.279 1.00 42.72 113 PRO A N 1
ATOM 856 C CA . PRO A 1 113 ? -11.194 -25.622 -39.493 1.00 42.72 113 PRO A CA 1
ATOM 857 C C . PRO A 1 113 ? -10.818 -24.842 -38.207 1.00 42.72 113 PRO A C 1
ATOM 859 O O . PRO A 1 113 ? -10.650 -25.413 -37.136 1.00 42.72 113 PRO A O 1
ATOM 862 N N . ALA A 1 114 ? -10.663 -23.521 -38.341 1.00 50.81 114 ALA A N 1
ATOM 863 C CA . ALA A 1 114 ? -10.337 -22.530 -37.308 1.00 50.81 114 ALA A CA 1
ATOM 864 C C . ALA A 1 114 ? -10.714 -22.912 -35.859 1.00 50.81 114 ALA A C 1
ATOM 866 O O . ALA A 1 114 ? -11.872 -22.808 -35.456 1.00 50.81 114 ALA A O 1
ATOM 867 N N . VAL A 1 115 ? -9.709 -23.266 -35.051 1.00 39.75 115 VAL A N 1
ATOM 868 C CA . VAL A 1 115 ? -9.860 -23.386 -33.599 1.00 39.75 115 VAL A CA 1
ATOM 869 C C . VAL A 1 115 ? -9.310 -22.121 -32.961 1.00 39.75 115 VAL A C 1
ATOM 871 O O . VAL A 1 115 ? -8.173 -21.713 -33.199 1.00 39.75 115 VAL A O 1
ATOM 874 N N . MET A 1 116 ? -10.188 -21.494 -32.189 1.00 41.94 116 MET A N 1
ATOM 875 C CA . MET A 1 116 ? -9.992 -20.294 -31.394 1.00 41.94 116 MET A CA 1
ATOM 876 C C . MET A 1 116 ? -8.622 -20.270 -30.714 1.00 41.94 116 MET A C 1
ATOM 878 O O . MET A 1 116 ? -8.146 -21.285 -30.202 1.00 41.94 116 MET A O 1
ATOM 882 N N . ALA A 1 117 ? -8.017 -19.081 -30.695 1.00 40.81 117 ALA A N 1
ATOM 883 C CA . ALA A 1 117 ? -6.819 -18.780 -29.930 1.00 40.81 117 ALA A CA 1
ATOM 884 C C . ALA A 1 117 ? -6.900 -19.435 -28.543 1.00 40.81 117 ALA A C 1
ATOM 886 O O . ALA A 1 117 ? -7.766 -19.088 -27.738 1.00 40.81 117 ALA A O 1
ATOM 887 N N . ARG A 1 118 ? -6.006 -20.397 -28.276 1.00 38.88 118 ARG A N 1
ATOM 888 C CA . ARG A 1 118 ? -5.776 -20.886 -26.915 1.00 38.88 118 ARG A CA 1
ATOM 889 C C . ARG A 1 118 ? -5.523 -19.655 -26.041 1.00 38.88 118 ARG A C 1
ATOM 891 O O . ARG A 1 118 ? -4.639 -18.871 -26.402 1.00 38.88 118 ARG A O 1
ATOM 898 N N . PRO A 1 119 ? -6.254 -19.455 -24.931 1.00 40.19 119 PRO A N 1
ATOM 899 C CA . PRO A 1 119 ? -5.854 -18.441 -23.978 1.00 40.19 119 PRO A CA 1
ATOM 900 C C . PRO A 1 119 ? -4.426 -18.778 -23.552 1.00 40.19 119 PRO A C 1
ATOM 902 O O . PRO A 1 119 ? -4.115 -19.920 -23.203 1.00 40.19 119 PRO A O 1
ATOM 905 N N . SER A 1 120 ? -3.545 -17.784 -23.659 1.00 42.62 120 SER A N 1
ATOM 906 C CA . SER A 1 120 ? -2.247 -17.764 -22.993 1.00 42.62 120 SER A CA 1
ATOM 907 C C . SER A 1 120 ? -2.409 -18.359 -21.591 1.00 42.62 120 SER A C 1
ATOM 909 O O . SER A 1 120 ? -3.440 -18.072 -20.980 1.00 42.62 120 SER A O 1
ATOM 911 N N . PRO A 1 121 ? -1.458 -19.146 -21.055 1.00 46.69 121 PRO A N 1
ATOM 912 C CA . PRO A 1 121 ? -1.536 -19.583 -19.669 1.00 46.69 121 PRO A CA 1
ATOM 913 C C . PRO A 1 121 ? -1.496 -18.327 -18.794 1.00 46.69 121 PRO A C 1
ATOM 915 O O . PRO A 1 121 ? -0.436 -17.788 -18.484 1.00 46.69 121 PRO A O 1
ATOM 918 N N . GLN A 1 122 ? -2.673 -17.793 -18.473 1.00 50.97 122 GLN A N 1
ATOM 919 C CA . GLN A 1 122 ? -2.858 -16.901 -17.353 1.00 50.97 122 GLN A CA 1
ATOM 920 C C . GLN A 1 122 ? -2.375 -17.724 -16.175 1.00 50.97 122 GLN A C 1
ATOM 922 O O . GLN A 1 122 ? -2.944 -18.782 -15.913 1.00 50.97 122 GLN A O 1
ATOM 927 N N . LEU A 1 123 ? -1.260 -17.299 -15.570 1.00 51.88 123 LEU A N 1
ATOM 928 C CA . LEU A 1 123 ? -0.762 -17.883 -14.334 1.00 51.88 123 LEU A CA 1
ATOM 929 C C . LEU A 1 123 ? -1.969 -17.982 -13.405 1.00 51.88 123 LEU A C 1
ATOM 931 O O . LEU A 1 123 ? -2.522 -16.952 -13.008 1.00 51.88 123 LEU A O 1
ATOM 935 N N . ALA A 1 124 ? -2.452 -19.206 -13.189 1.00 54.81 124 ALA A N 1
ATOM 936 C CA . ALA A 1 124 ? -3.609 -19.422 -12.349 1.00 54.81 124 ALA A CA 1
ATOM 937 C C . ALA A 1 124 ? -3.216 -18.896 -10.967 1.00 54.81 124 ALA A C 1
ATOM 939 O O . ALA A 1 124 ? -2.140 -19.258 -10.481 1.00 54.81 124 ALA A O 1
ATOM 940 N N .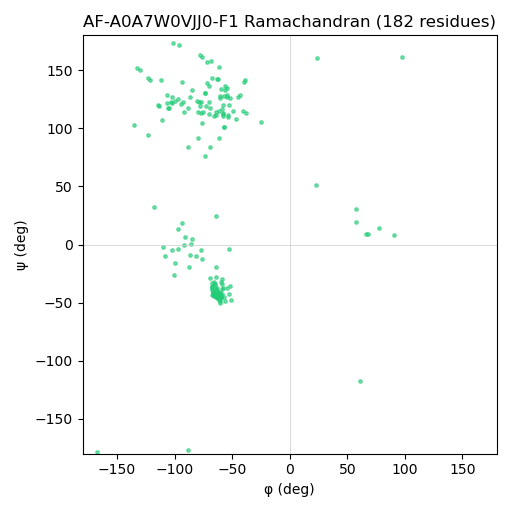 PRO A 1 125 ? -4.004 -17.991 -10.365 1.00 57.28 125 PRO A N 1
ATOM 941 C CA . PRO A 1 125 ? -3.685 -17.520 -9.036 1.00 57.28 125 PRO A CA 1
ATOM 942 C C . PRO A 1 125 ? -3.601 -18.731 -8.110 1.00 57.28 125 PRO A C 1
ATOM 944 O O . PRO A 1 125 ? -4.433 -19.637 -8.180 1.00 57.28 125 PRO A O 1
ATOM 947 N N . VAL A 1 126 ? -2.584 -18.758 -7.254 1.00 65.12 126 VAL A N 1
ATOM 948 C CA . VAL A 1 126 ? -2.502 -19.779 -6.216 1.00 65.12 126 VAL A CA 1
ATOM 949 C C . VAL A 1 126 ? -3.666 -19.517 -5.270 1.00 65.12 126 VAL A C 1
ATOM 951 O O . VAL A 1 126 ? -3.707 -18.488 -4.591 1.00 65.12 126 VAL A O 1
ATOM 954 N N . GLU A 1 127 ? -4.646 -20.416 -5.275 1.00 72.56 127 GLU A N 1
ATOM 955 C CA . GLU A 1 127 ? -5.804 -20.349 -4.393 1.00 72.56 127 GLU A CA 1
ATOM 956 C C . GLU A 1 127 ? -5.527 -21.133 -3.121 1.00 72.56 127 GLU A C 1
ATOM 958 O O . GLU A 1 127 ? -5.411 -22.360 -3.122 1.00 72.56 127 GLU A O 1
ATOM 963 N N . LEU A 1 128 ? -5.466 -20.420 -2.005 1.00 76.31 128 LEU A N 1
ATOM 964 C CA . LEU A 1 128 ? -5.384 -21.041 -0.701 1.00 76.31 128 LEU A CA 1
ATOM 965 C C . LEU A 1 128 ? -6.744 -20.999 -0.006 1.00 76.31 128 LEU A C 1
ATOM 967 O O . LEU A 1 128 ? -7.336 -19.936 0.166 1.00 76.31 128 LEU A O 1
ATOM 971 N N . ARG A 1 129 ? -7.211 -22.167 0.440 1.00 77.88 129 ARG A N 1
ATOM 972 C CA . ARG A 1 129 ? -8.493 -22.340 1.132 1.00 77.88 129 ARG A CA 1
ATOM 973 C C . ARG A 1 129 ? -8.271 -22.552 2.629 1.00 77.88 129 ARG A C 1
ATOM 975 O O . ARG A 1 129 ? -7.680 -23.548 3.035 1.00 77.88 129 ARG A O 1
ATOM 982 N N . VAL A 1 130 ? -8.778 -21.638 3.456 1.00 80.88 130 VAL A N 1
ATOM 983 C CA . VAL A 1 130 ? -8.702 -21.711 4.925 1.00 80.88 130 VAL A CA 1
ATOM 984 C C . VAL A 1 130 ? -10.072 -22.074 5.508 1.00 80.88 130 VAL A C 1
ATOM 986 O O . VAL A 1 130 ? -11.024 -21.323 5.298 1.00 80.88 130 VAL A O 1
ATOM 989 N N . PRO A 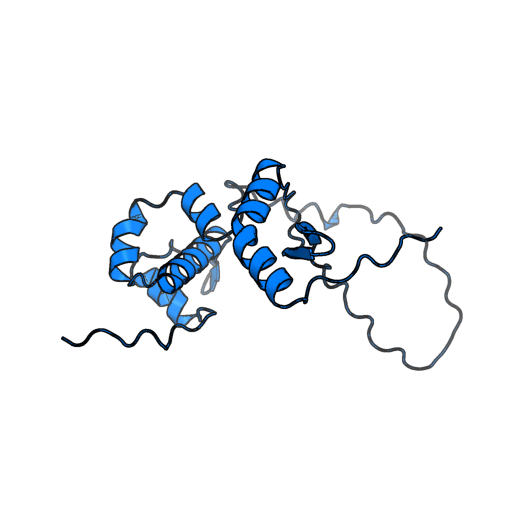1 131 ? -10.212 -23.178 6.266 1.00 80.25 131 PRO A N 1
ATOM 990 C CA . PRO A 1 131 ? -11.487 -23.568 6.866 1.00 80.25 131 PRO A CA 1
ATOM 991 C C . PRO A 1 131 ? -11.812 -22.730 8.114 1.00 80.25 131 PRO A C 1
ATOM 993 O O . PRO A 1 131 ? -11.171 -22.863 9.166 1.00 80.25 131 PRO A O 1
ATOM 996 N N . ILE A 1 132 ? -12.857 -21.906 8.028 1.00 81.38 132 ILE A N 1
ATOM 997 C CA . ILE A 1 132 ? -13.321 -21.047 9.134 1.00 81.38 132 ILE A CA 1
ATOM 998 C C . ILE A 1 132 ? -14.522 -21.625 9.892 1.00 81.38 132 ILE A C 1
ATOM 1000 O O . ILE A 1 132 ? -14.768 -21.232 11.027 1.00 81.38 132 ILE A O 1
ATOM 1004 N N . GLY A 1 133 ? -15.213 -22.609 9.320 1.00 72.44 133 GLY A N 1
ATOM 1005 C CA . GLY A 1 133 ? -16.337 -23.307 9.940 1.00 72.44 133 GLY A CA 1
ATOM 1006 C C . GLY A 1 133 ? -16.708 -24.573 9.162 1.00 72.44 133 GLY A C 1
ATOM 1007 O O . GLY A 1 133 ? -16.045 -24.884 8.169 1.00 72.44 133 GLY A O 1
ATOM 1008 N N . PRO A 1 134 ? -17.742 -25.315 9.594 1.00 72.00 134 PRO A N 1
ATOM 1009 C CA . PRO A 1 134 ? -18.243 -26.468 8.849 1.00 72.00 134 PRO A CA 1
ATOM 1010 C C . PRO A 1 134 ? -18.687 -26.019 7.453 1.00 72.00 134 PRO A C 1
ATOM 1012 O O . PRO A 1 134 ? -19.578 -25.185 7.324 1.00 72.00 134 PRO A O 1
ATOM 1015 N N . ASN A 1 135 ? -18.015 -26.529 6.419 1.00 69.88 135 ASN A N 1
ATOM 1016 C CA . ASN A 1 135 ? -18.233 -26.192 5.005 1.00 69.88 135 ASN A CA 1
ATOM 1017 C C . ASN A 1 135 ? -18.081 -24.706 4.643 1.00 69.88 135 ASN A C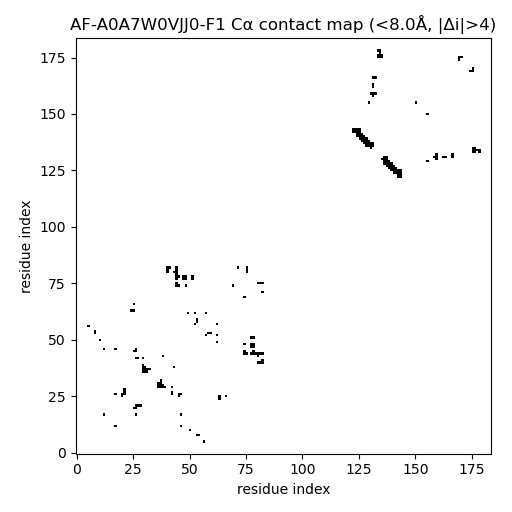 1
ATOM 1019 O O . ASN A 1 135 ? -18.548 -24.277 3.589 1.00 69.88 135 ASN A O 1
ATOM 1023 N N . ILE A 1 136 ? -17.408 -23.915 5.483 1.00 76.81 136 ILE A N 1
ATOM 1024 C CA . ILE A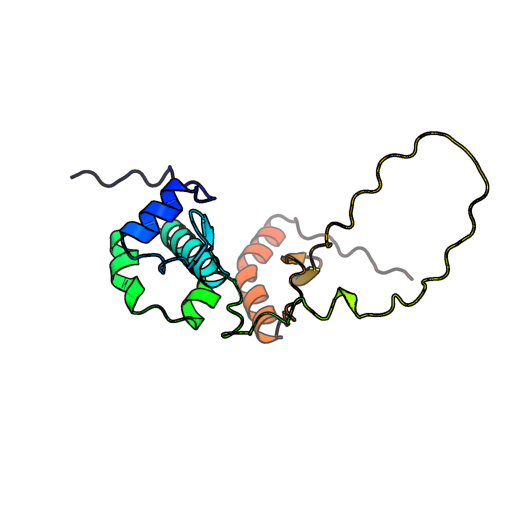 1 136 ? -17.115 -22.511 5.192 1.00 76.81 136 ILE A CA 1
ATOM 1025 C C . ILE A 1 136 ? -15.607 -22.347 5.046 1.00 76.81 136 ILE A C 1
ATOM 1027 O O . ILE A 1 136 ? -14.839 -22.573 5.988 1.00 76.81 136 ILE A O 1
ATOM 1031 N N . TYR A 1 137 ? -15.198 -21.895 3.863 1.00 80.94 137 TYR A N 1
ATOM 1032 C CA . TYR A 1 137 ? -13.805 -21.656 3.513 1.00 80.94 137 TYR A CA 1
ATOM 1033 C C . TYR A 1 137 ? -13.602 -20.197 3.119 1.00 80.94 137 TYR A C 1
ATOM 1035 O O . TYR A 1 137 ? -14.427 -19.612 2.421 1.00 80.94 137 TYR A O 1
ATOM 1043 N N . VAL A 1 138 ? -12.474 -19.630 3.530 1.00 81.12 138 VAL A N 1
ATOM 1044 C CA . VAL A 1 138 ? -11.952 -18.379 2.981 1.00 81.12 138 VAL A CA 1
ATOM 1045 C C . VAL A 1 138 ? -10.965 -18.743 1.882 1.00 81.12 138 VAL A C 1
ATOM 1047 O O . VAL A 1 138 ? -9.986 -19.437 2.157 1.00 81.12 138 VAL A O 1
ATOM 1050 N N . THR A 1 139 ? -11.219 -18.291 0.656 1.00 80.12 139 THR A N 1
ATOM 1051 C CA . THR A 1 139 ? -10.286 -18.461 -0.465 1.00 80.12 139 THR A CA 1
ATOM 1052 C C . THR A 1 139 ? -9.465 -17.192 -0.635 1.00 80.12 139 THR A C 1
ATOM 1054 O O . THR A 1 139 ? -10.014 -16.102 -0.784 1.00 80.12 139 THR A O 1
ATOM 1057 N N . ILE A 1 140 ? -8.145 -17.336 -0.613 1.00 78.69 140 ILE A N 1
ATOM 1058 C CA . ILE A 1 140 ? -7.190 -16.262 -0.869 1.00 78.69 140 ILE A CA 1
ATOM 1059 C C . ILE A 1 140 ? -6.523 -16.581 -2.204 1.00 78.69 140 ILE A C 1
ATOM 1061 O O . ILE A 1 140 ? -5.738 -17.521 -2.290 1.00 78.69 140 ILE A O 1
ATOM 1065 N N . ALA A 1 141 ? -6.869 -15.823 -3.244 1.00 70.75 141 ALA A N 1
ATOM 1066 C CA . ALA A 1 141 ? -6.241 -15.915 -4.557 1.00 70.75 141 ALA A CA 1
ATOM 1067 C C . ALA A 1 141 ? -5.028 -14.979 -4.596 1.00 70.75 141 ALA A C 1
ATOM 1069 O O . ALA A 1 141 ? -5.177 -13.763 -4.453 1.00 70.75 141 ALA A O 1
ATOM 1070 N N . MET A 1 142 ? -3.834 -15.539 -4.772 1.00 67.00 142 MET A N 1
ATOM 1071 C CA . MET A 1 142 ? -2.593 -14.769 -4.859 1.00 67.00 142 MET A CA 1
ATOM 1072 C C . MET A 1 142 ? -2.018 -14.839 -6.274 1.00 67.00 142 MET A C 1
ATOM 1074 O O . MET A 1 142 ? -2.090 -15.899 -6.899 1.00 67.00 142 MET A O 1
ATOM 1078 N N . PRO A 1 143 ? -1.456 -13.739 -6.808 1.00 60.50 143 PRO A N 1
ATOM 1079 C CA . PRO A 1 143 ? -0.695 -13.812 -8.048 1.00 60.50 143 PRO A CA 1
ATOM 1080 C C . PRO A 1 143 ? 0.477 -14.778 -7.845 1.00 60.50 143 PRO A C 1
ATOM 1082 O O . PRO A 1 143 ? 1.149 -14.715 -6.824 1.00 60.50 143 PRO A O 1
ATOM 1085 N N . ASP A 1 144 ? 0.697 -15.685 -8.794 1.00 58.59 144 ASP A N 1
ATOM 1086 C CA . ASP A 1 144 ? 1.816 -16.629 -8.768 1.00 58.59 144 ASP A CA 1
ATOM 1087 C C . ASP A 1 144 ? 3.121 -15.878 -9.092 1.00 58.59 144 ASP A C 1
ATOM 1089 O O . ASP A 1 144 ? 3.610 -15.859 -10.220 1.00 58.59 144 ASP A O 1
ATOM 1093 N N . ASP A 1 145 ? 3.639 -15.131 -8.117 1.00 54.97 145 ASP A N 1
ATOM 1094 C CA . ASP A 1 145 ? 4.885 -14.368 -8.211 1.00 54.97 145 ASP A CA 1
ATOM 1095 C C . ASP A 1 145 ? 6.101 -15.151 -7.683 1.00 54.97 145 ASP A C 1
ATOM 1097 O O . ASP A 1 145 ? 7.168 -14.582 -7.438 1.00 54.97 145 ASP A O 1
ATOM 1101 N N . GLY A 1 146 ? 5.980 -16.482 -7.570 1.00 50.38 146 GLY A N 1
ATOM 1102 C CA . GLY A 1 146 ? 7.077 -17.384 -7.199 1.00 50.38 146 GLY A CA 1
ATOM 1103 C C . GLY A 1 146 ? 7.585 -17.201 -5.765 1.00 50.38 146 GLY A C 1
ATOM 1104 O O . GLY A 1 146 ? 8.617 -17.766 -5.396 1.00 50.38 146 GLY A O 1
ATOM 1105 N N . GLY A 1 147 ? 6.883 -16.409 -4.949 1.00 53.53 147 GLY A N 1
ATOM 1106 C CA . GLY A 1 147 ? 7.119 -16.299 -3.519 1.00 53.53 147 GLY A CA 1
ATOM 1107 C C . GLY A 1 147 ? 6.491 -17.484 -2.794 1.00 53.53 147 GLY A C 1
ATOM 1108 O O . GLY A 1 147 ? 5.287 -17.705 -2.884 1.00 53.53 147 GLY A O 1
ATOM 1109 N N . ALA A 1 148 ? 7.292 -18.242 -2.044 1.00 52.56 148 ALA A N 1
ATOM 1110 C CA . ALA A 1 148 ? 6.780 -19.275 -1.150 1.00 52.56 148 ALA A CA 1
ATOM 1111 C C . ALA A 1 148 ? 6.032 -18.615 0.023 1.00 52.56 148 ALA A C 1
ATOM 1113 O O . ALA A 1 148 ? 6.604 -18.370 1.084 1.00 52.56 148 ALA A O 1
ATOM 1114 N N . PHE A 1 149 ? 4.759 -18.278 -0.176 1.00 60.03 149 PHE A N 1
ATOM 1115 C CA . PHE A 1 149 ? 3.873 -17.896 0.914 1.00 60.03 149 PHE A CA 1
ATOM 1116 C C . PHE A 1 149 ? 3.523 -19.148 1.718 1.00 60.03 149 PHE A C 1
ATOM 1118 O O . PHE A 1 149 ? 2.957 -20.102 1.188 1.00 60.03 149 PHE A O 1
ATOM 1125 N N . SER A 1 150 ? 3.874 -19.150 2.999 1.00 61.22 150 SER A N 1
ATOM 1126 C CA . SER A 1 150 ? 3.532 -20.222 3.929 1.00 61.22 150 SER A CA 1
ATOM 1127 C C . SER A 1 150 ? 2.568 -19.658 4.965 1.00 61.22 150 SER A C 1
ATOM 1129 O O . SER A 1 150 ? 2.933 -18.722 5.675 1.00 61.22 150 SER A O 1
ATOM 1131 N N . LEU A 1 151 ? 1.345 -20.196 5.056 1.00 68.88 151 LEU A N 1
ATOM 1132 C CA . LEU A 1 151 ? 0.492 -19.908 6.210 1.00 68.88 151 LEU A CA 1
ATOM 1133 C C . LEU A 1 151 ? 0.925 -20.787 7.359 1.00 68.88 151 LEU A C 1
ATOM 1135 O O . LEU A 1 151 ? 0.881 -22.017 7.274 1.00 68.88 151 LEU A O 1
ATOM 1139 N N . SER A 1 152 ? 1.254 -20.149 8.470 1.00 75.69 152 SER A N 1
ATOM 1140 C CA . SER A 1 152 ? 1.440 -20.866 9.713 1.00 75.69 152 SER A CA 1
ATOM 1141 C C . SER A 1 152 ? 0.092 -21.267 10.322 1.00 75.69 152 SER A C 1
ATOM 1143 O O . SER A 1 152 ? -0.962 -20.679 10.063 1.00 75.69 152 SER A O 1
ATOM 1145 N N . LEU A 1 153 ? 0.128 -22.246 11.228 1.00 70.50 153 LEU A N 1
ATOM 1146 C CA . LEU A 1 153 ? -1.029 -22.606 12.050 1.00 70.50 153 LEU A CA 1
ATOM 1147 C C . LEU A 1 153 ? -1.530 -21.419 12.897 1.00 70.50 153 LEU A C 1
ATOM 1149 O O . LEU A 1 153 ? -2.722 -21.338 13.196 1.00 70.50 153 LEU A O 1
ATOM 1153 N N . ALA A 1 154 ? -0.634 -20.505 13.286 1.00 70.19 154 ALA A N 1
ATOM 1154 C CA . ALA A 1 154 ? -0.996 -19.298 14.022 1.00 70.19 154 ALA A CA 1
ATOM 1155 C C . ALA A 1 154 ? -1.836 -18.352 13.153 1.00 70.19 154 ALA A C 1
ATOM 1157 O O . ALA A 1 154 ? -2.860 -17.857 13.624 1.00 70.19 154 ALA A O 1
ATOM 1158 N N . ASP A 1 155 ? -1.478 -18.195 11.877 1.00 78.56 155 ASP A N 1
ATOM 1159 C CA . ASP A 1 155 ? -2.234 -17.382 10.917 1.00 78.56 155 ASP A CA 1
ATOM 1160 C C . ASP A 1 155 ? -3.622 -17.973 10.673 1.00 78.56 155 ASP A C 1
ATOM 1162 O O . ASP A 1 155 ? -4.624 -17.265 10.736 1.00 78.56 155 ASP A O 1
ATOM 1166 N N . VAL A 1 156 ? -3.712 -19.296 10.495 1.00 76.06 156 VAL A N 1
ATOM 1167 C CA . VAL A 1 156 ? -5.000 -19.995 10.348 1.00 76.06 156 VAL A CA 1
ATOM 1168 C C . VAL A 1 156 ? -5.890 -19.782 11.575 1.00 76.06 156 VAL A C 1
ATOM 1170 O O . VAL A 1 156 ? -7.086 -19.514 11.439 1.00 76.06 156 VAL A O 1
ATOM 1173 N N . ARG A 1 157 ? -5.323 -19.863 12.786 1.00 75.81 157 ARG A N 1
ATOM 1174 C CA . ARG A 1 157 ? -6.061 -19.606 14.033 1.00 75.81 157 ARG A CA 1
ATOM 1175 C C . ARG A 1 157 ? -6.513 -18.154 14.140 1.00 75.81 157 ARG A C 1
ATOM 1177 O O . ARG A 1 157 ? -7.656 -17.923 14.526 1.00 75.81 157 ARG A O 1
ATOM 1184 N N . ALA A 1 158 ? -5.658 -17.199 13.781 1.00 74.75 158 ALA A N 1
ATOM 1185 C CA . ALA A 1 158 ? -5.991 -15.778 13.792 1.00 74.75 158 ALA A CA 1
ATOM 1186 C C . ALA A 1 158 ? -7.111 -15.453 12.791 1.00 74.75 158 ALA A C 1
ATOM 1188 O O . ALA A 1 158 ? -8.081 -14.791 13.154 1.00 74.75 158 ALA A O 1
ATOM 1189 N N . ILE A 1 159 ? -7.034 -15.992 11.569 1.00 81.62 159 ILE A N 1
ATOM 1190 C CA . ILE A 1 159 ? -8.072 -15.850 10.538 1.00 81.62 159 ILE A CA 1
ATOM 1191 C C . ILE A 1 159 ? -9.393 -16.459 11.020 1.00 81.62 159 ILE A C 1
ATOM 1193 O O . ILE A 1 159 ? -10.440 -15.823 10.903 1.00 81.62 159 ILE A O 1
ATOM 1197 N N . ARG A 1 160 ? -9.364 -17.657 11.620 1.00 77.06 160 ARG A N 1
ATOM 1198 C CA . ARG A 1 160 ? -10.565 -18.289 12.188 1.00 77.06 160 ARG A CA 1
ATOM 1199 C C . ARG A 1 160 ? -11.169 -17.458 13.321 1.00 77.06 160 ARG A C 1
ATOM 1201 O O . ARG A 1 160 ? -12.381 -17.277 13.350 1.00 77.06 160 ARG A O 1
ATOM 1208 N N . ALA A 1 161 ? -10.346 -16.952 14.238 1.00 78.06 161 ALA A N 1
ATOM 1209 C CA . ALA A 1 161 ? -10.810 -16.115 15.341 1.00 78.06 161 ALA A CA 1
ATOM 1210 C C . ALA A 1 161 ? -11.447 -14.813 14.830 1.00 78.06 161 ALA A C 1
ATOM 1212 O O . ALA A 1 161 ? -12.524 -14.437 15.286 1.00 78.06 161 ALA A O 1
ATOM 1213 N N . ALA A 1 162 ? -10.834 -14.169 13.832 1.00 84.31 162 ALA A N 1
ATOM 1214 C CA . ALA A 1 162 ? -11.373 -12.968 13.199 1.00 84.31 162 ALA A CA 1
ATOM 1215 C C . ALA A 1 162 ? -12.679 -13.232 12.427 1.00 84.31 162 ALA A C 1
ATOM 1217 O O . ALA A 1 162 ? -13.548 -12.364 12.372 1.00 84.31 162 ALA A O 1
ATOM 1218 N N . ALA A 1 163 ? -12.841 -14.430 11.858 1.00 84.12 163 ALA A N 1
ATOM 1219 C CA . ALA A 1 163 ? -14.047 -14.836 11.138 1.00 84.12 163 ALA A CA 1
ATOM 1220 C C . ALA A 1 163 ? -15.191 -15.319 12.052 1.00 84.12 163 ALA A C 1
ATOM 1222 O O . ALA A 1 163 ? -16.311 -15.483 11.573 1.00 84.12 163 ALA A O 1
ATOM 1223 N N . ALA A 1 164 ? -14.959 -15.519 13.354 1.00 78.31 164 ALA A N 1
ATOM 1224 C CA . ALA A 1 164 ? -15.967 -16.007 14.300 1.00 78.31 164 ALA A CA 1
ATOM 1225 C C . ALA A 1 164 ? -17.314 -15.241 14.276 1.00 78.31 164 ALA A C 1
ATOM 1227 O O . ALA A 1 164 ? -18.348 -15.906 14.176 1.00 78.31 164 ALA A O 1
ATOM 1228 N N . PRO A 1 165 ? -17.363 -13.890 14.304 1.00 86.19 165 PRO A N 1
ATOM 1229 C CA . PRO A 1 165 ? -18.638 -13.167 14.229 1.00 86.19 165 PRO A CA 1
ATOM 1230 C C . PRO A 1 165 ? -19.355 -13.364 12.886 1.00 86.19 165 PRO A C 1
ATOM 1232 O O . PRO A 1 165 ? -20.578 -13.460 12.851 1.00 86.19 165 PRO A O 1
ATOM 1235 N N . LEU A 1 166 ? -18.607 -13.480 11.785 1.00 82.38 166 LEU A N 1
ATOM 1236 C CA . LEU A 1 166 ? -19.173 -13.750 10.463 1.00 82.38 166 LEU A CA 1
ATOM 1237 C C . LEU A 1 166 ? -19.787 -15.155 10.398 1.00 82.38 166 LEU A C 1
ATOM 1239 O O . LEU A 1 166 ? -20.888 -15.321 9.883 1.00 82.38 166 LEU A O 1
ATOM 1243 N N . VAL A 1 167 ? -19.104 -16.160 10.950 1.00 82.44 167 VAL A N 1
ATOM 1244 C CA . VAL A 1 167 ? -19.616 -17.538 11.016 1.00 82.44 167 VAL A CA 1
ATOM 1245 C C . VAL A 1 167 ? -20.880 -17.612 11.878 1.00 82.44 167 VAL A C 1
ATOM 1247 O O . VAL A 1 167 ? -21.835 -18.283 11.492 1.00 82.44 167 VAL A O 1
ATOM 1250 N N . ALA A 1 168 ? -20.922 -16.885 13.000 1.00 80.31 168 ALA A N 1
ATOM 1251 C CA . ALA A 1 168 ? -22.109 -16.801 13.849 1.00 80.31 168 ALA A CA 1
ATOM 1252 C C . ALA A 1 168 ? -23.310 -16.179 13.112 1.00 80.31 168 ALA A C 1
ATOM 1254 O O . ALA A 1 168 ? -24.420 -16.702 13.196 1.00 80.31 168 ALA A O 1
ATOM 1255 N N . GLU A 1 169 ? -23.087 -15.115 12.335 1.00 85.81 169 GLU A N 1
ATOM 1256 C CA . GLU A 1 169 ? -24.140 -14.467 11.542 1.00 85.81 169 GLU A CA 1
ATOM 1257 C C . GLU A 1 169 ? -24.649 -15.366 10.401 1.00 85.81 169 GLU A C 1
ATOM 1259 O O . GLU A 1 169 ? -25.852 -15.435 10.146 1.00 85.81 169 GLU A O 1
ATOM 1264 N N . LEU A 1 170 ? -23.756 -16.101 9.730 1.00 83.69 170 LEU A N 1
ATOM 1265 C CA . LEU A 1 170 ? -24.141 -17.068 8.695 1.00 83.69 170 LEU A CA 1
ATOM 1266 C C . LEU A 1 170 ? -24.968 -18.223 9.273 1.00 83.69 170 LEU A C 1
ATOM 1268 O O . LEU A 1 170 ? -25.946 -18.642 8.652 1.00 83.69 170 LEU A O 1
ATOM 1272 N N . ALA A 1 171 ? -24.615 -18.698 10.470 1.00 79.94 171 ALA A N 1
ATOM 1273 C CA . ALA A 1 171 ? -25.383 -19.710 11.189 1.00 79.94 171 ALA A CA 1
ATOM 1274 C C . ALA A 1 171 ? -26.764 -19.183 11.610 1.00 79.94 171 ALA A C 1
ATOM 1276 O O . ALA A 1 171 ? -27.768 -19.858 11.391 1.00 79.94 171 ALA A O 1
ATOM 1277 N N . HIS A 1 172 ? -26.838 -17.954 12.133 1.00 82.12 172 HIS A N 1
ATOM 1278 C CA . HIS A 1 172 ? -28.102 -17.305 12.495 1.00 82.12 172 HIS A CA 1
ATOM 1279 C C . HIS A 1 172 ? -29.056 -17.174 11.294 1.00 82.12 172 HIS A C 1
ATOM 1281 O O . HIS 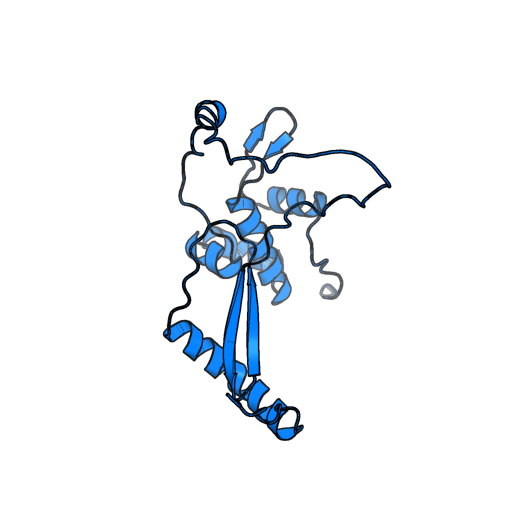A 1 172 ? -30.268 -17.326 11.433 1.00 82.12 172 HIS A O 1
ATOM 1287 N N . ARG A 1 173 ? -28.508 -16.958 10.093 1.00 86.12 173 ARG A N 1
ATOM 1288 C CA . ARG A 1 173 ? -29.269 -16.870 8.837 1.00 86.12 173 ARG A CA 1
ATOM 1289 C C . ARG A 1 173 ? -29.547 -18.216 8.166 1.00 86.12 173 ARG A C 1
ATOM 1291 O O . ARG A 1 173 ? -30.156 -18.219 7.102 1.00 86.12 173 ARG A O 1
ATOM 1298 N N . GLN A 1 174 ? -29.105 -19.331 8.754 1.00 79.75 174 GLN A N 1
ATOM 1299 C CA . GLN A 1 174 ? -29.217 -20.679 8.175 1.00 79.75 174 GLN A CA 1
ATOM 1300 C C . GLN A 1 174 ? -28.543 -20.805 6.793 1.00 79.75 174 GLN A C 1
ATOM 1302 O O . GLN A 1 174 ? -28.958 -21.594 5.952 1.00 79.75 174 GLN A O 1
ATOM 1307 N N . LEU A 1 175 ? -27.481 -20.028 6.554 1.00 75.12 175 LEU A N 1
ATOM 1308 C CA . LEU A 1 175 ? -26.709 -20.025 5.304 1.00 75.12 175 LEU A CA 1
ATOM 1309 C C . LEU A 1 175 ? -25.446 -20.897 5.394 1.00 75.12 175 LEU A C 1
ATOM 1311 O O . LEU A 1 175 ? -24.557 -20.806 4.550 1.00 75.12 175 LEU A O 1
ATOM 1315 N N . THR A 1 176 ? -25.337 -21.729 6.430 1.00 71.88 176 THR A N 1
ATOM 1316 C CA . THR A 1 176 ? -24.295 -22.754 6.541 1.00 71.88 176 THR A CA 1
ATOM 1317 C C . THR A 1 176 ? -24.684 -23.941 5.654 1.00 71.88 176 THR A C 1
ATOM 1319 O O . THR A 1 176 ? -25.731 -24.540 5.915 1.00 71.88 176 THR A O 1
ATOM 1322 N N . PRO A 1 177 ? -23.886 -24.312 4.635 1.00 60.66 177 PRO A N 1
ATOM 1323 C CA . PRO A 1 177 ? -24.198 -25.463 3.797 1.00 60.66 177 PRO A CA 1
ATOM 1324 C C . PRO A 1 177 ? -24.246 -26.728 4.658 1.00 60.66 177 PRO A C 1
ATOM 1326 O O . PRO A 1 177 ? -23.297 -27.013 5.399 1.00 60.66 177 PRO A O 1
ATOM 1329 N N . HIS A 1 178 ? -25.338 -27.488 4.558 1.00 49.72 178 HIS A N 1
ATOM 1330 C CA . HIS A 1 178 ? -25.420 -28.837 5.116 1.00 49.72 178 HIS A CA 1
ATOM 1331 C C . HIS A 1 178 ? -24.255 -29.655 4.554 1.00 49.72 178 HIS A C 1
ATOM 1333 O O . HIS A 1 178 ? -23.948 -29.543 3.367 1.00 49.72 178 HIS A O 1
ATOM 1339 N N . ALA A 1 179 ? -23.562 -30.406 5.412 1.00 46.91 179 ALA A N 1
ATOM 1340 C CA . ALA A 1 179 ? -22.504 -31.310 4.985 1.00 46.91 179 ALA A CA 1
ATOM 1341 C C . ALA A 1 179 ? -23.089 -32.294 3.974 1.00 46.91 179 ALA A C 1
ATOM 1343 O O . ALA A 1 179 ? -23.815 -33.206 4.351 1.00 46.91 179 ALA A O 1
ATOM 1344 N N . GLY A 1 180 ? -22.821 -32.038 2.692 1.00 42.59 180 GLY A N 1
ATOM 1345 C CA . GLY A 1 180 ? -22.951 -33.041 1.656 1.00 42.59 180 GLY A CA 1
ATOM 1346 C C . GLY A 1 180 ? -21.982 -34.149 2.021 1.00 42.59 180 GLY A C 1
ATOM 1347 O O . GLY A 1 180 ? -20.781 -33.905 2.134 1.00 42.59 180 GLY A O 1
ATOM 1348 N N . GLU A 1 181 ? -22.564 -35.297 2.316 1.00 39.09 181 GLU A N 1
ATOM 1349 C CA . GLU A 1 181 ? -21.922 -36.558 2.625 1.00 39.09 181 GLU A CA 1
ATOM 1350 C C . GLU A 1 181 ? -20.758 -36.812 1.657 1.00 39.09 181 GLU A C 1
ATOM 1352 O O . GLU A 1 181 ? -20.904 -36.719 0.437 1.00 39.09 181 GLU A O 1
ATOM 1357 N N . GLU A 1 182 ? -19.586 -37.118 2.220 1.00 53.62 182 GLU A N 1
ATOM 1358 C CA . GLU A 1 182 ? -18.684 -38.042 1.547 1.00 53.62 182 GLU A CA 1
ATOM 1359 C C . GLU A 1 182 ? -19.464 -39.345 1.373 1.00 53.62 182 GLU A C 1
ATOM 1361 O O . GLU A 1 182 ? -19.888 -39.947 2.360 1.00 53.62 182 GLU A O 1
ATOM 1366 N N . GLU A 1 183 ? -19.647 -39.780 0.134 1.00 33.22 183 GLU A N 1
ATOM 1367 C CA . GLU A 1 183 ? -19.900 -41.185 -0.152 1.00 33.22 183 GLU A CA 1
ATOM 1368 C C . GLU A 1 183 ? -18.954 -41.669 -1.267 1.00 33.22 183 GLU A C 1
ATOM 1370 O O . GLU A 1 183 ? -18.474 -40.849 -2.059 1.00 33.22 183 GLU A O 1
ATOM 1375 N N . PRO A 1 184 ? -18.611 -42.969 -1.230 1.00 51.19 184 PRO A N 1
ATOM 1376 C CA . PRO A 1 184 ? -17.267 -43.51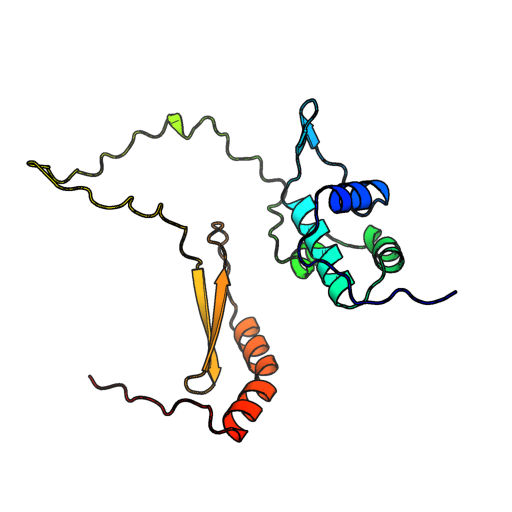4 -1.466 1.00 51.19 184 PRO A CA 1
ATOM 1377 C C . PRO A 1 184 ? -16.884 -43.818 -2.921 1.00 51.19 184 PRO A C 1
ATOM 1379 O O . PRO A 1 184 ? -17.776 -43.947 -3.789 1.00 51.19 184 PRO A O 1
#

Radius of gyration: 23.94 Å; Cα contacts (8 Å, |Δi|>4): 121; chains: 1; bounding box: 52×69×57 Å

pLDDT: mean 70.46, std 18.13, range [33.22, 92.69]

Sequence (184 aa):
MPSPKNGQVRAVPDDRTIRYYGTIGLLERPVLRGRTALYGSRHLAQVVAIKRLQGTGKSLAEIQAMWPQLSDEVLMSLSGVSLAGKGRAPARKEFWKREPVASSAPSMSDPGPAVMARPSPQLAPVELRVPIGPNIYVTIAMPDDGGAFSLSLADVRAIRAAAAPLVAELAHRQLTPHAGEEEP

Mean predicted aligned error: 19.85 Å

Secondary structure (DSSP, 8-state):
-PPP-TT---SSPPHHHHHHHHHTTSSPPPEEETTEEE--HHHHHHHHHHHHHHHTT--HHHHHHHGGG--HHHHHHHH-----TT-----TTSGGGS------PPPP-----------------EEEEEEEETTEEEEEEE---S------HHHHHHHHHHHHHHHHHHHHTT-SPP------

Solvent-accessible surface area (backbone atoms only — not comparable to full-atom values): 12117 Å² total; per-residue (Å²): 133,86,79,82,79,93,80,78,77,66,90,71,79,49,74,69,55,54,52,48,35,40,74,75,66,67,35,77,83,60,52,71,57,89,92,43,75,46,77,55,63,64,52,50,18,42,54,42,28,52,51,50,43,43,72,74,69,47,50,70,68,59,49,57,72,50,50,88,74,60,47,71,66,55,36,28,69,57,37,72,39,78,69,71,74,88,62,75,72,76,67,81,80,52,69,87,69,58,78,78,78,79,74,82,76,83,86,86,81,88,87,87,76,94,72,74,82,74,76,70,86,68,73,67,49,51,69,46,75,45,76,60,51,78,86,36,67,50,74,48,74,37,79,70,76,83,69,88,81,74,84,49,73,65,53,55,50,51,53,30,62,71,40,45,68,58,53,51,52,36,52,74,67,67,67,54,58,76,83,76,73,89,76,134

Foldseek 3Di:
DDDDDLPPLDLDDDPVRLVVCVVLVLADQFDDDDPDGDDDLRRQLSVQLVSLCVVVVDDPVNCSVCRVVQDPVNSCVSRVGDPPPPPPDPPPVCPVVDDPPDPDDDDDDDDDDDDDDDPDPQQFFPWDWQDLDQQDTDTDGHRPPVDPDDDDPVNSVVVSVVCVVVVVVCVVVVVRDDPPDDDD